Protein AF-A0A1X9QDR8-F1 (afdb_monomer_lite)

Radius of gyration: 21.63 Å; chains: 1; bounding box: 54×51×66 Å

Secondary structure (DSSP, 8-state):
-HHHHHHHHHHHHHHHHHHHHHHHHHHHHHHH-PPEEEEE--SSS-EEEEEE--HHHHHHHHH-TTEE-TBTS-GGGS-HHHHHHHHTBTTEETTTTEE-TTTBSSS-HHHHHHHHHHHHHHHTT---HHHHHHHHHHHHTT--HHHHHHHHHHHHHGGGTTTPPPPHHHHHHHHT-B-SHHHHTSHHHHHHHHHHHHHHHHHHHHH--S-TTT--HHHHHHHHHIIIIIIHHHHHHHHH-TTS-HHHHTTSGGG-S--EEEEEESS---TTTTSSS---TTTPEEEEEHHHHHHHHT-HHHHT-SS-GGGS-TTHHHHHHHHHHHHHHHHHT-SPPPPP-

Foldseek 3Di:
DVVVVVVVVVLVVQQVVQVVQQVVLVVCCVPPVFWHWRFGCDVQFTATETEHQALVVLVLLQPDPQWAALQVDQLVLATPLCNLQPLLALAAVNVVRDGALLRNRPDPLVLLLLQLVLLLVLCVVFADLVLLVVLLVCVQVVNDLLNQLQSQLLRRQCSQQVNDDDDSLLSLLLQLHDQDSVLSVPPVSSVSSNVSLVVNLVVLVVRGPDDVSRHHSSNSSSVSSLRSHQVSLLSNQCLVVLPDQPLQSCLQLVNQSRQWHKIFRQDWDCSVVSHPGTHDHSYYMYIYGLSSHSVVPSGCQSSQPSHDPSSTRSCVVSSNVSSVSSSVVSVVVPRNPDPDD

pLDDT: mean 88.75, std 12.9, range [31.27, 98.5]

Sequence (341 aa):
MASAVATGLAAAGGTVLGVLRTLLGLVRSLVTRKPFRIDIPLPLLPVDIVIVQNPAQIQAINKSPACGRLHAVPTSQMPKWVQLYFSATRFHDDRKDTWFIPFEAEVPATHAAARRSTISRLLASGHTQDDVYKVAKIVRAGGDLEKLADYLVPMVNSRFIDGKPIPKPAIDAARTALNSIGDAIRPGNYQTAHQGMHELGDFCTAAITLPPEQLKPMDVAHNMSAVACSFTKAVLTLKANPTTPIDQLFTIPRNLPTPNIPRIAVASSTCGDLLAYPTVPNKTIFLLSLASAAGATKSLFYTFGSGTPERSCAFKPFFEAFMSDLQKELVRQGPPAKKAV

Organism: NCBI:txid312850

Structure (mmCIF, N/CA/C/O backbone):
data_AF-A0A1X9QDR8-F1
#
_entry.id   AF-A0A1X9QDR8-F1
#
loop_
_atom_site.group_PDB
_atom_site.id
_atom_site.type_symbol
_atom_site.label_atom_id
_atom_site.label_alt_id
_atom_site.label_comp_id
_atom_site.label_asym_id
_atom_site.label_entity_id
_atom_site.label_seq_id
_atom_site.pdbx_PDB_ins_code
_atom_site.Cartn_x
_atom_site.Cartn_y
_atom_site.Cartn_z
_atom_site.occupancy
_atom_site.B_iso_or_equiv
_atom_site.auth_seq_id
_atom_site.auth_comp_id
_atom_site.auth_asym_id
_atom_site.auth_atom_id
_atom_site.pdbx_PDB_model_num
ATOM 1 N N . MET A 1 1 ? 28.509 -35.084 -22.644 1.00 41.66 1 MET A N 1
ATOM 2 C CA . MET A 1 1 ? 29.348 -34.472 -21.584 1.00 41.66 1 MET A CA 1
ATOM 3 C C . MET A 1 1 ? 29.838 -33.055 -21.914 1.00 41.66 1 MET A C 1
ATOM 5 O O . MET A 1 1 ? 29.781 -32.223 -21.023 1.00 41.66 1 MET A O 1
ATOM 9 N N . ALA A 1 2 ? 30.202 -32.710 -23.159 1.00 31.27 2 ALA A N 1
ATOM 10 C CA . ALA A 1 2 ? 30.596 -31.332 -23.524 1.00 31.27 2 ALA A CA 1
ATOM 11 C C . ALA A 1 2 ? 29.481 -30.263 -23.354 1.00 31.27 2 ALA A C 1
ATOM 13 O O . ALA A 1 2 ? 29.762 -29.121 -23.005 1.00 31.27 2 ALA A O 1
ATOM 14 N N . SER A 1 3 ? 28.206 -30.643 -23.509 1.00 34.66 3 SER A N 1
ATOM 15 C CA . SER A 1 3 ? 27.053 -29.739 -23.324 1.00 34.66 3 SER A CA 1
ATOM 16 C C . SER A 1 3 ? 26.787 -29.345 -21.857 1.00 34.66 3 SER A C 1
ATOM 18 O O . SER A 1 3 ? 26.267 -28.258 -21.621 1.00 34.66 3 SER A O 1
ATOM 20 N N . ALA A 1 4 ? 27.195 -30.168 -20.881 1.00 33.41 4 ALA A N 1
ATOM 21 C CA . ALA A 1 4 ? 27.014 -29.893 -19.447 1.00 33.41 4 ALA A CA 1
ATOM 22 C C . ALA A 1 4 ? 28.115 -28.980 -18.868 1.00 33.41 4 ALA A C 1
ATOM 24 O O . ALA A 1 4 ? 27.891 -28.248 -17.907 1.00 33.41 4 ALA A O 1
ATOM 25 N N . VAL A 1 5 ? 29.306 -28.985 -19.477 1.00 33.62 5 VAL A N 1
ATOM 26 C CA . VAL A 1 5 ? 30.433 -28.125 -19.075 1.00 33.62 5 VAL A CA 1
ATOM 27 C C . VAL A 1 5 ? 30.236 -26.690 -19.583 1.00 33.62 5 VAL A C 1
ATOM 29 O O . VAL A 1 5 ? 30.505 -25.736 -18.855 1.00 33.62 5 VAL A O 1
ATOM 32 N N . ALA A 1 6 ? 29.672 -26.515 -20.785 1.00 32.38 6 ALA A N 1
ATOM 33 C CA . ALA A 1 6 ? 29.355 -25.196 -21.339 1.00 32.38 6 ALA A CA 1
ATOM 34 C C . ALA A 1 6 ? 28.244 -24.462 -20.557 1.00 32.38 6 ALA A C 1
ATOM 36 O O . ALA A 1 6 ? 28.335 -23.254 -20.340 1.00 32.38 6 ALA A O 1
ATOM 37 N N . THR A 1 7 ? 27.226 -25.183 -20.069 1.00 40.88 7 THR A N 1
ATOM 38 C CA . THR A 1 7 ? 26.189 -24.619 -19.183 1.00 40.88 7 THR A CA 1
ATOM 39 C C . THR A 1 7 ? 26.742 -24.252 -17.805 1.00 40.88 7 THR A C 1
ATOM 41 O O . THR A 1 7 ? 26.359 -23.216 -17.263 1.00 40.88 7 THR A O 1
ATOM 44 N N . GLY A 1 8 ? 27.687 -25.032 -17.267 1.00 34.72 8 GLY A N 1
ATOM 45 C CA . GLY A 1 8 ? 28.372 -24.721 -16.007 1.00 34.72 8 GLY A CA 1
ATOM 46 C C . GLY A 1 8 ? 29.218 -23.442 -16.066 1.00 34.72 8 GLY A C 1
ATOM 47 O O . GLY A 1 8 ? 29.124 -22.599 -15.175 1.00 34.72 8 GLY A O 1
ATOM 48 N N . LEU A 1 9 ? 29.989 -23.246 -17.143 1.00 36.12 9 LEU A N 1
ATOM 49 C CA . LEU A 1 9 ? 30.817 -22.045 -17.339 1.00 36.12 9 LEU A CA 1
ATOM 50 C C . LEU A 1 9 ? 29.990 -20.779 -17.626 1.00 36.12 9 LEU A C 1
ATOM 52 O O . LEU A 1 9 ? 30.316 -19.712 -17.107 1.00 36.12 9 LEU A O 1
ATOM 56 N N . ALA A 1 10 ? 28.895 -20.882 -18.387 1.00 47.09 10 ALA A N 1
ATOM 57 C CA . ALA A 1 10 ? 28.001 -19.749 -18.642 1.00 47.09 10 ALA A CA 1
ATOM 58 C C . ALA A 1 10 ? 27.233 -19.308 -17.379 1.00 47.09 10 ALA A C 1
ATOM 60 O O . ALA A 1 10 ? 27.094 -18.110 -17.124 1.00 47.09 10 ALA A O 1
ATOM 61 N N . ALA A 1 11 ? 26.787 -20.262 -16.551 1.00 49.50 11 ALA A N 1
ATOM 62 C CA . ALA A 1 11 ? 26.135 -19.979 -15.270 1.00 49.50 11 ALA A CA 1
ATOM 63 C C . ALA A 1 11 ? 27.105 -19.358 -14.247 1.00 49.50 11 ALA A C 1
ATOM 65 O O . ALA A 1 11 ? 26.736 -18.425 -13.527 1.00 49.50 11 ALA A O 1
ATOM 66 N N . ALA A 1 12 ? 28.362 -19.813 -14.218 1.00 54.53 12 ALA A N 1
ATOM 67 C CA . ALA A 1 12 ? 29.403 -19.223 -13.379 1.00 54.53 12 ALA A CA 1
ATOM 68 C C . ALA A 1 12 ? 29.774 -17.799 -13.839 1.00 54.53 12 ALA A C 1
ATOM 70 O O . ALA A 1 12 ? 29.826 -16.881 -13.020 1.00 54.53 12 ALA A O 1
ATOM 71 N N . GLY A 1 13 ? 29.946 -17.582 -15.150 1.00 57.56 13 GLY A N 1
ATOM 72 C CA . GLY A 1 13 ? 30.267 -16.270 -15.724 1.00 57.56 13 GLY A CA 1
ATOM 73 C C . GLY A 1 13 ? 29.161 -15.227 -15.529 1.00 57.56 13 GLY A C 1
ATOM 74 O O . GLY A 1 13 ? 29.446 -14.082 -15.176 1.00 57.56 13 GLY A O 1
ATOM 75 N N . GLY A 1 14 ? 27.893 -15.629 -15.675 1.00 61.09 14 GLY A N 1
ATOM 76 C CA . GLY A 1 14 ? 26.744 -14.775 -15.371 1.00 61.09 14 GLY A CA 1
ATOM 77 C C . GLY A 1 14 ? 26.721 -14.352 -13.901 1.00 61.09 14 GLY A C 1
ATOM 78 O O . GLY A 1 14 ? 26.618 -13.163 -13.602 1.00 61.09 14 GLY A O 1
ATOM 79 N N . THR A 1 15 ? 26.899 -15.306 -12.984 1.00 64.12 15 THR A N 1
ATOM 80 C CA . THR A 1 15 ? 26.882 -15.060 -11.531 1.00 64.12 15 THR A CA 1
ATOM 81 C C . THR A 1 15 ? 27.980 -14.086 -11.095 1.00 64.12 15 THR A C 1
ATOM 83 O O . THR A 1 15 ? 27.701 -13.132 -10.368 1.00 64.12 15 THR A O 1
ATOM 86 N N . VAL A 1 16 ? 29.212 -14.264 -11.586 1.00 70.69 16 VAL A N 1
ATOM 87 C CA . VAL A 1 16 ? 30.340 -13.358 -11.295 1.00 70.69 16 VAL A CA 1
ATOM 88 C C . VAL A 1 16 ? 30.068 -11.944 -11.820 1.00 70.69 16 VAL A C 1
ATOM 90 O O . VAL A 1 16 ? 30.305 -10.964 -11.112 1.00 70.69 16 VAL A O 1
ATOM 93 N N . LEU A 1 17 ? 29.509 -11.818 -13.028 1.00 73.62 17 LEU A N 1
ATOM 94 C CA . LEU A 1 17 ? 29.182 -10.521 -13.620 1.00 73.62 17 LEU A CA 1
ATOM 95 C C . LEU A 1 17 ? 28.065 -9.789 -12.855 1.00 73.62 17 LEU A C 1
ATOM 97 O O . LEU A 1 17 ? 28.159 -8.579 -12.653 1.00 73.62 17 LEU A O 1
ATOM 101 N N . GLY A 1 18 ? 27.035 -10.506 -12.399 1.00 70.75 18 GLY A N 1
ATOM 102 C CA . GLY A 1 18 ? 25.960 -9.943 -11.574 1.00 70.75 18 GLY A CA 1
ATOM 103 C C . GLY A 1 18 ? 26.452 -9.437 -10.215 1.00 70.75 18 GLY A C 1
ATOM 104 O O . GLY A 1 18 ? 26.148 -8.310 -9.810 1.00 70.75 18 GLY A O 1
ATOM 105 N N . VAL A 1 19 ? 27.311 -10.214 -9.543 1.00 74.81 19 VAL A N 1
ATOM 106 C CA . VAL A 1 19 ? 27.954 -9.796 -8.285 1.00 74.81 19 VAL A CA 1
ATOM 107 C C . VAL A 1 19 ? 28.797 -8.536 -8.496 1.00 74.81 19 VAL A C 1
ATOM 109 O O . VAL A 1 19 ? 28.641 -7.569 -7.751 1.00 74.81 19 VAL A O 1
ATOM 112 N N . LEU A 1 20 ? 29.625 -8.490 -9.547 1.00 75.88 20 LEU A N 1
ATOM 113 C CA . LEU A 1 20 ? 30.422 -7.305 -9.891 1.00 75.88 20 LEU A CA 1
ATOM 114 C C . LEU A 1 20 ? 29.547 -6.077 -10.176 1.00 75.88 20 LEU A C 1
ATOM 116 O O . LEU A 1 20 ? 29.832 -4.986 -9.681 1.00 75.88 20 LEU A O 1
ATOM 120 N N . ARG A 1 21 ? 28.453 -6.239 -10.930 1.00 78.31 21 ARG A N 1
ATOM 121 C CA . ARG A 1 21 ? 27.489 -5.159 -11.201 1.00 78.31 21 ARG A CA 1
ATOM 122 C C . ARG A 1 21 ? 26.802 -4.658 -9.936 1.00 78.31 21 ARG A C 1
ATOM 124 O O . ARG A 1 21 ? 26.599 -3.451 -9.805 1.00 78.31 21 ARG A O 1
ATOM 131 N N . THR A 1 22 ? 26.474 -5.557 -9.012 1.00 77.88 22 THR A N 1
ATOM 132 C CA . THR A 1 22 ? 25.881 -5.212 -7.714 1.00 77.88 22 THR A CA 1
ATOM 133 C C . THR A 1 22 ? 26.876 -4.436 -6.848 1.00 77.88 22 THR A C 1
ATOM 135 O O . THR A 1 22 ? 26.535 -3.377 -6.322 1.00 77.88 22 THR A O 1
ATOM 138 N N . LEU A 1 23 ? 28.133 -4.888 -6.760 1.00 76.62 23 LEU A N 1
ATOM 139 C CA . LEU A 1 23 ? 29.201 -4.178 -6.044 1.00 76.62 23 LEU A CA 1
ATOM 140 C C . LEU A 1 23 ? 29.463 -2.787 -6.637 1.00 76.62 23 LEU A C 1
ATOM 142 O O . LEU A 1 23 ? 29.542 -1.804 -5.901 1.00 76.62 23 LEU A O 1
ATOM 146 N N . LEU A 1 24 ? 29.522 -2.676 -7.967 1.00 75.12 24 LEU A N 1
ATOM 147 C CA . LEU A 1 24 ? 29.656 -1.391 -8.654 1.00 75.12 24 LEU A CA 1
ATOM 148 C C . LEU A 1 24 ? 28.467 -0.465 -8.353 1.00 75.12 24 LEU A C 1
ATOM 150 O O . LEU A 1 24 ? 28.653 0.727 -8.095 1.00 75.12 24 LEU A O 1
ATOM 154 N N . GLY A 1 25 ? 27.248 -1.011 -8.349 1.00 71.25 25 GLY A N 1
ATOM 155 C CA . GLY A 1 25 ? 26.038 -0.297 -7.948 1.00 71.25 25 GLY A CA 1
ATOM 156 C C . GLY A 1 25 ? 26.124 0.236 -6.517 1.00 71.25 25 GLY A C 1
ATOM 157 O O . GLY A 1 25 ? 25.756 1.386 -6.275 1.00 71.25 25 GLY A O 1
ATOM 158 N N . LEU A 1 26 ? 26.647 -0.563 -5.582 1.00 75.25 26 LEU A N 1
ATOM 159 C CA . LEU A 1 26 ? 26.820 -0.176 -4.181 1.00 75.25 26 LEU A CA 1
ATOM 160 C C . LEU A 1 26 ? 2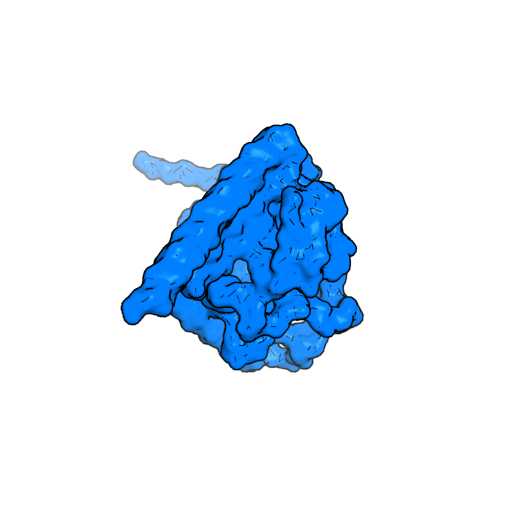7.807 0.988 -4.041 1.00 75.25 26 LEU A C 1
ATOM 162 O O . LEU A 1 26 ? 27.464 2.017 -3.459 1.00 75.25 26 LEU A O 1
ATOM 166 N N . VAL A 1 27 ? 29.002 0.859 -4.628 1.00 73.75 27 VAL A N 1
ATOM 167 C CA . VAL A 1 27 ? 30.033 1.911 -4.603 1.00 73.75 27 VAL A CA 1
ATOM 168 C C . VAL A 1 27 ? 29.482 3.209 -5.192 1.00 73.75 27 VAL A C 1
ATOM 170 O O . VAL A 1 27 ? 29.592 4.275 -4.586 1.00 73.75 27 VAL A O 1
ATOM 173 N N . ARG A 1 28 ? 28.810 3.133 -6.347 1.00 73.69 28 ARG A N 1
ATOM 174 C CA . ARG A 1 28 ? 28.230 4.309 -7.005 1.00 73.69 28 ARG A CA 1
ATOM 175 C C . ARG A 1 28 ? 27.121 4.953 -6.170 1.00 73.69 28 ARG A C 1
ATOM 177 O O . ARG A 1 28 ? 27.054 6.182 -6.122 1.00 73.69 28 ARG A O 1
ATOM 184 N N . SER A 1 29 ? 26.283 4.160 -5.503 1.00 75.94 29 SER A N 1
ATOM 185 C CA . SER A 1 29 ? 25.245 4.661 -4.593 1.00 75.94 29 SER A CA 1
ATOM 186 C C . SER A 1 29 ? 25.850 5.441 -3.424 1.00 75.94 29 SER A C 1
ATOM 188 O O . SER A 1 29 ? 25.361 6.522 -3.096 1.00 75.94 29 SER A O 1
ATOM 190 N N . LEU A 1 30 ? 26.936 4.936 -2.831 1.00 76.12 30 LEU A N 1
ATOM 191 C CA . LEU A 1 30 ? 27.620 5.585 -1.709 1.00 76.12 30 LEU A CA 1
ATOM 192 C C . LEU A 1 30 ? 28.319 6.890 -2.122 1.00 76.12 30 LEU A C 1
ATOM 194 O O . LEU A 1 30 ? 28.228 7.882 -1.404 1.00 76.12 30 LEU A O 1
ATOM 198 N N . VAL A 1 31 ? 28.969 6.914 -3.290 1.00 75.31 31 VAL A N 1
ATOM 199 C CA . VAL A 1 31 ? 29.768 8.068 -3.745 1.00 75.31 31 VAL A CA 1
ATOM 200 C C . VAL A 1 31 ? 28.917 9.145 -4.424 1.00 75.31 31 VAL A C 1
ATOM 202 O O . VAL A 1 31 ? 29.137 10.334 -4.220 1.00 75.31 31 VAL A O 1
ATOM 205 N N . THR A 1 32 ? 27.934 8.753 -5.241 1.00 73.06 32 THR A N 1
ATOM 206 C CA . THR A 1 32 ? 27.219 9.682 -6.143 1.00 73.06 32 THR A CA 1
ATOM 207 C C . THR A 1 32 ? 25.735 9.854 -5.824 1.00 73.06 32 THR A C 1
ATOM 209 O O . THR A 1 32 ? 25.034 10.548 -6.560 1.00 73.06 32 THR A O 1
ATOM 212 N N . ARG A 1 33 ? 25.225 9.222 -4.752 1.00 78.81 33 ARG A N 1
ATOM 213 C CA . ARG A 1 33 ? 23.791 9.205 -4.386 1.00 78.81 33 ARG A CA 1
ATOM 214 C C . ARG A 1 33 ? 22.869 8.763 -5.538 1.00 78.81 33 ARG A C 1
ATOM 216 O O . ARG A 1 33 ? 21.706 9.170 -5.614 1.00 78.81 33 ARG A O 1
ATOM 223 N N . LYS A 1 34 ? 23.396 7.966 -6.473 1.00 85.75 34 LYS A N 1
ATOM 224 C CA . LYS A 1 34 ? 22.636 7.344 -7.566 1.00 85.75 34 LYS A CA 1
ATOM 225 C C . LYS A 1 34 ? 21.908 6.087 -7.073 1.00 85.75 34 LYS A C 1
ATOM 227 O O . LYS A 1 34 ? 22.277 5.565 -6.024 1.00 85.75 34 LYS A O 1
ATOM 232 N N . PRO A 1 35 ? 20.888 5.600 -7.803 1.00 89.69 35 PRO A N 1
ATOM 233 C CA . PRO A 1 35 ? 20.183 4.380 -7.436 1.00 89.69 35 PRO A CA 1
ATOM 234 C C . PRO A 1 35 ? 21.118 3.183 -7.248 1.00 89.69 35 PRO A C 1
ATOM 236 O O . PRO A 1 35 ? 22.058 2.988 -8.023 1.00 89.69 35 PRO A O 1
ATOM 239 N N . PHE A 1 36 ? 20.817 2.359 -6.247 1.00 90.25 36 PHE A N 1
ATOM 240 C CA . PHE A 1 36 ? 21.509 1.096 -6.009 1.00 90.25 36 PHE A CA 1
ATOM 241 C C . PHE A 1 36 ? 20.846 -0.005 -6.841 1.00 90.25 36 PHE A C 1
ATOM 243 O O . PHE A 1 36 ? 19.627 -0.143 -6.798 1.00 90.25 36 PHE A O 1
ATOM 250 N N . ARG A 1 37 ? 21.619 -0.785 -7.604 1.00 91.06 37 ARG A N 1
ATOM 251 C CA . ARG A 1 37 ? 21.093 -1.887 -8.423 1.00 91.06 37 ARG A CA 1
ATOM 252 C C . ARG A 1 37 ? 21.634 -3.225 -7.935 1.00 91.06 37 ARG A C 1
ATOM 254 O O . ARG A 1 37 ? 22.842 -3.379 -7.792 1.00 91.06 37 ARG A O 1
ATOM 261 N N . ILE A 1 38 ? 20.723 -4.162 -7.714 1.00 88.00 38 ILE A N 1
ATOM 262 C CA . ILE A 1 38 ? 20.972 -5.560 -7.380 1.00 88.00 38 ILE A CA 1
ATOM 263 C C . ILE A 1 38 ? 20.695 -6.365 -8.649 1.00 88.00 38 ILE A C 1
ATOM 265 O O . ILE A 1 38 ? 19.560 -6.374 -9.117 1.00 88.00 38 ILE A O 1
ATOM 269 N N . ASP A 1 39 ? 21.721 -7.011 -9.196 1.00 87.56 39 ASP A N 1
ATOM 270 C CA . ASP A 1 39 ? 21.635 -7.877 -10.380 1.00 87.56 39 ASP A CA 1
ATOM 271 C C . ASP A 1 39 ? 22.165 -9.262 -9.995 1.00 87.56 39 ASP A C 1
ATOM 273 O O . ASP A 1 39 ? 23.373 -9.474 -9.884 1.00 87.56 39 ASP A O 1
ATOM 277 N N . ILE A 1 40 ? 21.250 -10.189 -9.709 1.00 82.31 40 ILE A N 1
ATOM 278 C CA . ILE A 1 40 ? 21.553 -11.572 -9.341 1.00 82.31 40 ILE A CA 1
ATOM 279 C C . ILE A 1 40 ? 20.969 -12.479 -10.432 1.00 82.31 40 ILE A C 1
ATOM 281 O O . ILE A 1 40 ? 19.765 -12.763 -10.428 1.00 82.31 40 ILE A O 1
ATOM 285 N N . PRO A 1 41 ? 21.796 -12.970 -11.368 1.00 75.88 41 PRO A N 1
ATOM 286 C CA . PRO A 1 41 ? 21.348 -13.807 -12.472 1.00 75.88 41 PRO A CA 1
ATOM 287 C C . PRO A 1 41 ? 21.214 -15.265 -12.020 1.00 75.88 41 PRO A C 1
ATOM 289 O O . PRO A 1 41 ? 21.910 -16.154 -12.508 1.00 75.88 41 PRO A O 1
ATOM 292 N N . LEU A 1 42 ? 20.320 -15.518 -11.058 1.00 76.94 42 LEU A N 1
ATOM 293 C CA . LEU A 1 42 ? 19.997 -16.884 -10.657 1.00 76.94 42 LEU A CA 1
ATOM 294 C C . LEU A 1 42 ? 19.293 -17.603 -11.820 1.00 76.94 42 LEU A C 1
ATOM 296 O O . LEU A 1 42 ? 18.356 -17.036 -12.389 1.00 76.94 42 LEU A O 1
ATOM 300 N N . PRO A 1 43 ? 19.661 -18.861 -12.132 1.00 68.00 43 PRO A N 1
ATOM 301 C CA . PRO A 1 43 ? 19.097 -19.600 -13.265 1.00 68.00 43 PRO A CA 1
ATOM 302 C C . PRO A 1 43 ? 17.571 -19.757 -13.214 1.00 68.00 43 PRO A C 1
ATOM 304 O O . PRO A 1 43 ? 16.922 -19.811 -14.253 1.00 68.00 43 PRO A O 1
ATOM 307 N N . LEU A 1 44 ? 16.999 -19.831 -12.007 1.00 68.25 44 LEU A N 1
ATOM 308 C CA . LEU A 1 44 ? 15.574 -20.103 -11.791 1.00 68.25 44 LEU A CA 1
ATOM 309 C C . LEU A 1 44 ? 14.758 -18.848 -11.446 1.00 68.25 44 LEU A C 1
ATOM 311 O O . LEU A 1 44 ? 13.563 -18.795 -11.724 1.00 68.25 44 LEU A O 1
ATOM 315 N N . LEU A 1 45 ? 15.388 -17.832 -10.851 1.00 76.75 45 LEU A N 1
ATOM 316 C CA . LEU A 1 45 ? 14.739 -16.619 -10.340 1.00 76.75 45 LEU A CA 1
ATOM 317 C C . LEU A 1 45 ? 15.678 -15.416 -10.535 1.00 76.75 45 LEU A C 1
ATOM 319 O O . LEU A 1 45 ? 16.253 -14.939 -9.557 1.00 76.75 45 LEU A O 1
ATOM 323 N N . PRO A 1 46 ? 15.884 -14.927 -11.772 1.00 80.06 46 PRO A N 1
ATOM 324 C CA . PRO A 1 46 ? 16.734 -13.765 -11.993 1.00 80.06 46 PRO A CA 1
ATOM 325 C C . PRO A 1 46 ? 16.153 -12.549 -11.262 1.00 80.06 46 PRO A C 1
ATOM 327 O O . PRO A 1 46 ? 14.969 -12.224 -11.405 1.00 80.06 46 PRO A O 1
ATOM 330 N N . VAL A 1 47 ? 16.994 -11.884 -10.473 1.00 85.94 47 VAL A N 1
ATOM 331 C CA . VAL A 1 47 ? 16.635 -10.693 -9.701 1.00 85.94 47 VAL A CA 1
ATOM 332 C C . VAL A 1 47 ? 17.377 -9.506 -10.286 1.00 85.94 47 VAL A C 1
ATOM 334 O O . VAL A 1 47 ? 18.598 -9.448 -10.220 1.00 85.94 47 VAL A O 1
ATOM 337 N N . ASP A 1 48 ? 16.632 -8.547 -10.823 1.00 92.06 48 ASP A N 1
ATOM 338 C CA . ASP A 1 48 ? 17.168 -7.271 -11.281 1.00 92.06 48 ASP A CA 1
ATOM 339 C C . ASP A 1 48 ? 16.339 -6.146 -10.662 1.00 92.06 48 ASP A C 1
ATOM 341 O O . ASP A 1 48 ? 15.223 -5.853 -11.101 1.00 92.06 48 ASP A O 1
ATOM 345 N N . ILE A 1 49 ? 16.850 -5.576 -9.573 1.00 93.31 49 ILE A N 1
ATOM 346 C CA . ILE A 1 49 ? 16.145 -4.595 -8.751 1.00 93.31 49 ILE A CA 1
ATOM 347 C C . ILE A 1 49 ? 16.963 -3.313 -8.657 1.00 93.31 49 ILE A C 1
ATOM 349 O O . ILE A 1 49 ? 18.114 -3.327 -8.235 1.00 93.31 49 ILE A O 1
ATOM 353 N N . VAL A 1 50 ? 16.339 -2.181 -8.963 1.00 94.88 50 VAL A N 1
ATOM 354 C CA . VAL A 1 50 ? 16.895 -0.840 -8.767 1.00 94.88 50 VAL A CA 1
ATOM 355 C C . VAL A 1 50 ? 16.194 -0.167 -7.590 1.00 94.88 50 VAL A C 1
ATOM 357 O O . VAL A 1 50 ? 15.013 0.159 -7.663 1.00 94.88 50 VAL A O 1
ATOM 360 N N . ILE A 1 51 ? 16.917 0.092 -6.508 1.00 94.25 51 ILE A N 1
ATOM 361 C CA . ILE A 1 51 ? 16.427 0.810 -5.331 1.00 94.25 51 ILE A CA 1
ATOM 362 C C . ILE A 1 51 ? 16.695 2.308 -5.509 1.00 94.25 51 ILE A C 1
ATOM 364 O O . ILE A 1 51 ? 17.842 2.747 -5.622 1.00 94.25 51 ILE A O 1
ATOM 368 N N . VAL A 1 52 ? 15.624 3.102 -5.507 1.00 94.94 52 VAL A N 1
ATOM 369 C CA . VAL A 1 52 ? 15.667 4.558 -5.706 1.00 94.94 52 VAL A CA 1
ATOM 370 C C . VAL A 1 52 ? 15.207 5.253 -4.429 1.00 94.94 52 VAL A C 1
ATOM 372 O O . VAL A 1 52 ? 14.054 5.113 -4.029 1.00 94.94 52 VAL A O 1
ATOM 375 N N . GLN A 1 53 ? 16.095 6.010 -3.783 1.00 93.88 53 GLN A N 1
ATOM 376 C CA . GLN A 1 53 ? 15.814 6.661 -2.493 1.00 93.88 53 GLN A CA 1
ATOM 377 C C . GLN A 1 53 ? 15.653 8.181 -2.584 1.00 93.88 53 GLN A C 1
ATOM 379 O O . GLN A 1 53 ? 15.012 8.787 -1.727 1.00 93.88 53 GLN A O 1
ATOM 384 N N . ASN A 1 54 ? 16.235 8.809 -3.607 1.00 93.69 54 ASN A N 1
ATOM 385 C CA . ASN A 1 54 ? 16.190 10.255 -3.776 1.00 93.69 54 ASN A CA 1
ATOM 386 C C . ASN A 1 54 ? 14.820 10.699 -4.348 1.00 93.69 54 ASN A C 1
ATOM 388 O O . ASN A 1 54 ? 14.422 10.189 -5.399 1.00 93.69 54 ASN A O 1
ATOM 392 N N . PRO A 1 55 ? 14.123 11.679 -3.735 1.00 93.81 55 PRO A N 1
ATOM 393 C CA . PRO A 1 55 ? 12.818 12.159 -4.202 1.00 93.81 55 PRO A CA 1
ATOM 394 C C . PRO A 1 55 ? 12.797 12.627 -5.663 1.00 93.81 55 PRO A C 1
ATOM 396 O O . PRO A 1 55 ? 11.879 12.289 -6.407 1.00 93.81 55 PRO A O 1
ATOM 399 N N . ALA A 1 56 ? 13.809 13.382 -6.100 1.00 93.56 56 ALA A N 1
ATOM 400 C CA . ALA A 1 56 ? 13.879 13.888 -7.469 1.00 93.56 56 ALA A CA 1
ATOM 401 C C . ALA A 1 56 ? 14.073 12.743 -8.475 1.00 93.56 56 ALA A C 1
ATOM 403 O O . ALA A 1 56 ? 13.432 12.730 -9.524 1.00 93.56 56 ALA A O 1
ATOM 404 N N . GLN A 1 57 ? 14.880 11.736 -8.127 1.00 94.69 57 GLN A N 1
ATOM 405 C CA . GLN A 1 57 ? 15.045 10.530 -8.946 1.00 94.69 57 GLN A CA 1
ATOM 406 C C . GLN A 1 57 ? 13.755 9.701 -9.003 1.00 94.69 57 GLN A C 1
ATOM 408 O O . GLN A 1 57 ? 13.397 9.212 -10.068 1.00 94.69 57 GLN A O 1
ATOM 413 N N . ILE A 1 58 ? 13.015 9.583 -7.893 1.00 94.62 58 ILE A N 1
ATOM 414 C CA . ILE A 1 58 ? 11.693 8.932 -7.872 1.00 94.62 58 ILE A CA 1
ATOM 415 C C . ILE A 1 58 ? 10.740 9.628 -8.851 1.00 94.62 58 ILE A C 1
ATOM 417 O O . ILE A 1 58 ? 10.070 8.959 -9.636 1.00 94.62 58 ILE A O 1
ATOM 421 N N . GLN A 1 59 ? 10.706 10.964 -8.847 1.00 92.44 59 GLN A N 1
ATOM 422 C CA . GLN A 1 59 ? 9.888 11.732 -9.789 1.00 92.44 59 GLN A CA 1
ATOM 423 C C . GLN A 1 59 ? 10.351 11.561 -11.238 1.00 92.44 59 GLN A C 1
ATOM 425 O O . GLN A 1 59 ? 9.511 11.402 -12.122 1.00 92.44 59 GLN A O 1
ATOM 430 N N . ALA A 1 60 ? 11.662 11.542 -11.488 1.00 92.94 60 ALA A N 1
ATOM 431 C CA . ALA A 1 60 ? 12.211 11.277 -12.816 1.00 92.94 60 ALA A CA 1
ATOM 432 C C . ALA A 1 60 ? 11.803 9.886 -13.332 1.00 92.94 60 ALA A C 1
ATOM 434 O O . ALA A 1 60 ? 11.329 9.768 -14.459 1.00 92.94 60 ALA A O 1
ATOM 435 N N . ILE A 1 61 ? 11.890 8.847 -12.494 1.00 92.69 61 ILE A N 1
ATOM 436 C CA . ILE A 1 61 ? 11.449 7.491 -12.849 1.00 92.69 61 ILE A CA 1
ATOM 437 C C . ILE A 1 61 ? 9.939 7.440 -13.106 1.00 92.69 61 ILE A C 1
ATOM 439 O O . ILE A 1 61 ? 9.525 6.855 -14.099 1.00 92.69 61 ILE A O 1
ATOM 443 N N . ASN A 1 62 ? 9.112 8.083 -12.275 1.00 89.69 62 ASN A N 1
ATOM 444 C CA . ASN A 1 62 ? 7.656 8.111 -12.478 1.00 89.69 62 ASN A CA 1
ATOM 445 C C . ASN A 1 62 ? 7.222 8.829 -13.769 1.00 89.69 62 ASN A C 1
ATOM 447 O O . ASN A 1 62 ? 6.124 8.566 -14.254 1.00 89.69 62 ASN A O 1
ATOM 451 N N . LYS A 1 63 ? 8.045 9.742 -14.295 1.00 89.19 63 LYS A N 1
ATOM 452 C CA . LYS A 1 63 ? 7.788 10.478 -15.544 1.00 89.19 63 LYS A CA 1
ATOM 453 C C . LYS A 1 63 ? 8.430 9.826 -16.772 1.00 89.19 63 LYS A C 1
ATOM 455 O O . LYS A 1 63 ? 8.144 10.241 -17.890 1.00 89.19 63 LYS A O 1
ATOM 460 N N . SER A 1 64 ? 9.308 8.843 -16.577 1.00 91.12 64 SER A N 1
ATOM 461 C CA . SER A 1 64 ? 10.022 8.185 -17.668 1.00 91.12 64 SER A CA 1
ATOM 462 C C . SER A 1 64 ? 9.078 7.285 -18.471 1.00 91.12 64 SER A C 1
ATOM 464 O O . SER A 1 64 ? 8.467 6.391 -17.883 1.00 91.12 64 SER A O 1
ATOM 466 N N . PRO A 1 65 ? 9.006 7.418 -19.809 1.00 91.44 65 PRO A N 1
ATOM 467 C CA . PRO A 1 65 ? 8.232 6.495 -20.640 1.00 91.44 65 PRO A CA 1
ATOM 468 C C . PRO A 1 65 ? 8.828 5.077 -20.655 1.00 91.44 65 PRO A C 1
ATOM 470 O O . PRO A 1 65 ? 8.135 4.125 -20.991 1.00 91.44 65 PRO A O 1
ATOM 473 N N . ALA A 1 66 ? 10.097 4.913 -20.260 1.00 93.81 66 ALA A N 1
ATOM 474 C CA . ALA A 1 66 ? 10.744 3.606 -20.149 1.00 93.81 66 ALA A CA 1
ATOM 475 C C . ALA A 1 66 ? 10.375 2.849 -18.858 1.00 93.81 66 ALA A C 1
ATOM 477 O O . ALA A 1 66 ? 10.737 1.678 -18.713 1.00 93.81 66 ALA A O 1
ATOM 478 N N . CYS A 1 67 ? 9.662 3.495 -17.929 1.00 92.75 67 CYS A N 1
ATOM 479 C CA . CYS A 1 67 ? 9.296 2.940 -16.631 1.00 92.75 67 CYS A CA 1
ATOM 480 C C . CYS A 1 67 ? 7.772 2.904 -16.476 1.00 92.75 67 CYS A C 1
ATOM 482 O O . CYS A 1 67 ? 7.113 3.926 -16.299 1.00 92.75 67 CYS A O 1
ATOM 484 N N . GLY A 1 68 ? 7.211 1.700 -16.499 1.00 91.19 68 GLY A N 1
ATOM 485 C CA . GLY A 1 68 ? 5.791 1.447 -16.313 1.00 91.19 68 GLY A CA 1
ATOM 486 C C . GLY A 1 68 ? 5.416 1.136 -14.866 1.00 91.19 68 GLY A C 1
ATOM 487 O O . GLY A 1 68 ? 6.245 0.849 -13.998 1.00 91.19 68 GLY A O 1
ATOM 488 N N . ARG A 1 69 ? 4.109 1.144 -14.602 1.00 91.19 69 ARG A N 1
ATOM 489 C CA . ARG A 1 69 ? 3.538 0.457 -13.431 1.00 91.19 69 ARG A CA 1
ATOM 490 C C . ARG A 1 69 ? 3.669 -1.052 -13.635 1.00 91.19 69 ARG A C 1
ATOM 492 O O . ARG A 1 69 ? 3.853 -1.472 -14.768 1.00 91.19 69 ARG A O 1
ATOM 499 N N . LEU A 1 70 ? 3.576 -1.851 -12.569 1.00 90.62 70 LEU A N 1
ATOM 500 C CA . LEU A 1 70 ? 3.790 -3.301 -12.670 1.00 90.62 70 LEU A CA 1
ATOM 501 C C . LEU A 1 70 ? 2.968 -3.933 -13.797 1.00 90.62 70 LEU A C 1
ATOM 503 O O . LEU A 1 70 ? 3.548 -4.526 -14.696 1.00 90.62 70 LEU A O 1
ATOM 507 N N . HIS A 1 71 ? 1.659 -3.687 -13.832 1.00 91.12 71 HIS A N 1
ATOM 508 C CA . HIS A 1 71 ? 0.763 -4.212 -14.863 1.00 91.12 71 HIS A CA 1
ATOM 509 C C . HIS A 1 71 ? 0.740 -3.336 -16.135 1.00 91.12 71 HIS A C 1
ATOM 511 O O . HIS A 1 71 ? -0.311 -3.064 -16.707 1.00 91.12 71 HIS A O 1
ATOM 517 N N . ALA A 1 72 ? 1.900 -2.791 -16.523 1.00 89.31 72 ALA A N 1
ATOM 518 C CA . ALA A 1 72 ? 2.183 -2.333 -17.892 1.00 89.31 72 ALA A CA 1
ATOM 519 C C . ALA A 1 72 ? 2.673 -3.467 -18.793 1.00 89.31 72 ALA A C 1
ATOM 521 O O . ALA A 1 72 ? 2.826 -3.297 -19.997 1.00 89.31 72 ALA A O 1
ATOM 522 N N . VAL A 1 73 ? 2.982 -4.594 -18.168 1.00 89.44 73 VAL A N 1
ATOM 523 C CA . VAL A 1 73 ? 3.445 -5.820 -18.784 1.00 89.44 73 VAL A CA 1
ATOM 524 C C . VAL A 1 73 ? 2.462 -6.895 -18.327 1.00 89.44 73 VAL A C 1
ATOM 526 O O . VAL A 1 73 ? 2.100 -6.883 -17.146 1.00 89.44 73 VAL A O 1
ATOM 529 N N . PRO A 1 74 ? 2.034 -7.824 -19.198 1.00 91.69 74 PRO A N 1
ATOM 530 C CA . PRO A 1 74 ? 1.198 -8.939 -18.771 1.00 91.69 74 PRO A CA 1
ATOM 531 C C . PRO A 1 74 ? 1.839 -9.684 -17.596 1.00 91.69 74 PRO A C 1
ATOM 533 O O . PRO A 1 74 ? 3.044 -9.953 -17.621 1.00 91.69 74 PRO A O 1
ATOM 536 N N . THR A 1 75 ? 1.057 -10.053 -16.578 1.00 92.88 75 THR A N 1
ATOM 537 C CA . THR A 1 75 ? 1.561 -10.726 -15.364 1.00 92.88 75 THR A CA 1
ATOM 538 C C . THR A 1 75 ? 2.412 -11.949 -15.683 1.00 92.88 75 THR A C 1
ATOM 540 O O . THR A 1 75 ? 3.472 -12.147 -15.086 1.00 92.88 75 THR A O 1
ATOM 543 N N . SER A 1 76 ? 2.013 -12.726 -16.693 1.00 92.94 76 SER A N 1
ATOM 544 C CA . SER A 1 76 ? 2.739 -13.909 -17.162 1.00 92.94 76 SER A CA 1
ATOM 545 C C . SER A 1 76 ? 4.174 -13.619 -17.623 1.00 92.94 76 SER A C 1
ATOM 547 O O . SER A 1 76 ? 5.028 -14.503 -17.521 1.00 92.94 76 SER A O 1
ATOM 549 N N . GLN A 1 77 ? 4.458 -12.392 -18.072 1.00 92.62 77 GLN A N 1
ATOM 550 C CA . GLN A 1 77 ? 5.768 -11.953 -1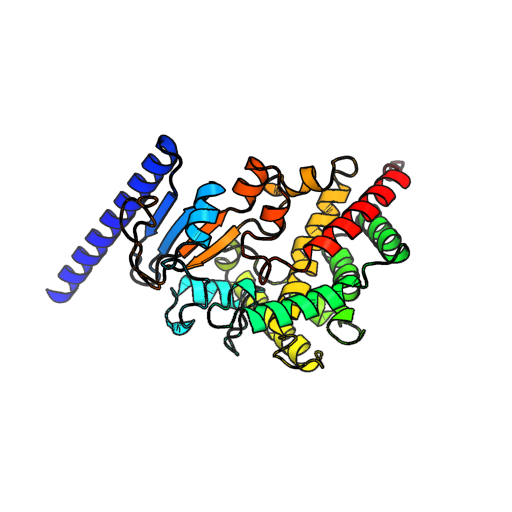8.562 1.00 92.62 77 GLN A CA 1
ATOM 551 C C . GLN A 1 77 ? 6.624 -11.256 -17.492 1.00 92.62 77 GLN A C 1
ATOM 553 O O . GLN A 1 77 ? 7.803 -10.996 -17.736 1.00 92.62 77 GLN A O 1
ATOM 558 N N . MET A 1 78 ? 6.069 -10.954 -16.313 1.00 92.81 78 MET A N 1
ATOM 559 C CA . MET A 1 78 ? 6.833 -10.384 -15.198 1.00 92.81 78 MET A CA 1
ATOM 560 C C . MET A 1 78 ? 7.841 -11.403 -14.634 1.00 92.81 78 MET A C 1
ATOM 562 O O . MET A 1 78 ? 7.658 -12.610 -14.815 1.00 92.81 78 MET A O 1
ATOM 566 N N . PRO A 1 79 ? 8.876 -10.983 -13.880 1.00 91.50 79 PRO A N 1
ATOM 567 C CA . PRO A 1 79 ? 9.770 -11.923 -13.211 1.00 91.50 79 PRO A CA 1
ATOM 568 C C . PRO A 1 79 ? 9.003 -12.872 -12.287 1.00 91.50 79 PRO A C 1
ATOM 570 O O . PRO A 1 79 ? 8.080 -12.458 -11.586 1.00 91.50 79 PRO A O 1
ATOM 573 N N . LYS A 1 80 ? 9.413 -14.142 -12.219 1.00 89.94 80 LYS A N 1
ATOM 574 C CA . LYS A 1 80 ? 8.712 -15.153 -11.409 1.00 89.94 80 LYS A CA 1
ATOM 575 C C . LYS A 1 80 ? 8.622 -14.796 -9.928 1.00 89.94 80 LYS A C 1
ATOM 577 O O . LYS A 1 80 ? 7.595 -15.052 -9.311 1.00 89.94 80 LYS A O 1
ATOM 582 N N . TRP A 1 81 ? 9.643 -14.140 -9.377 1.00 89.12 81 TRP A N 1
ATOM 583 C CA . TRP A 1 81 ? 9.602 -13.667 -7.993 1.00 89.12 81 TRP A CA 1
ATOM 584 C C . TRP A 1 81 ? 8.553 -12.564 -7.781 1.00 89.12 81 TRP A C 1
ATOM 586 O O . TRP A 1 81 ? 7.975 -12.491 -6.703 1.00 89.12 81 TRP A O 1
AT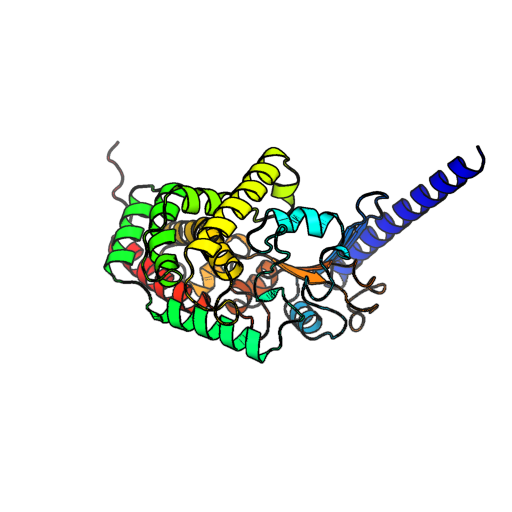OM 596 N N . VAL A 1 82 ? 8.282 -11.733 -8.797 1.00 92.12 82 VAL A N 1
ATOM 597 C CA . VAL A 1 82 ? 7.229 -10.704 -8.760 1.00 92.12 82 VAL A CA 1
ATOM 598 C C . VAL A 1 82 ? 5.866 -11.384 -8.781 1.00 92.12 82 VAL A C 1
ATOM 600 O O . VAL A 1 82 ? 5.052 -11.094 -7.913 1.00 92.12 82 VAL A O 1
ATOM 603 N N . GLN A 1 83 ? 5.646 -12.323 -9.710 1.00 92.62 83 GLN A N 1
ATOM 604 C CA . GLN A 1 83 ? 4.401 -13.105 -9.787 1.00 92.62 83 GLN A CA 1
ATOM 605 C C . GLN A 1 83 ? 4.106 -13.783 -8.440 1.00 92.62 83 GLN A C 1
ATOM 607 O O . GLN A 1 83 ? 3.031 -13.607 -7.871 1.00 92.62 83 GLN A O 1
ATOM 612 N N . LEU A 1 84 ? 5.105 -14.484 -7.892 1.00 91.19 84 LEU A N 1
ATOM 613 C CA . LEU A 1 84 ? 4.999 -15.149 -6.600 1.00 91.19 84 LEU A CA 1
ATOM 614 C C . LEU A 1 84 ? 4.697 -14.140 -5.491 1.00 91.19 84 LEU A C 1
ATOM 616 O O . LEU A 1 84 ? 3.686 -14.272 -4.820 1.00 91.19 84 LEU A O 1
ATOM 620 N N . TYR A 1 85 ? 5.510 -13.095 -5.328 1.00 92.06 85 TYR A N 1
ATOM 621 C CA . TYR A 1 85 ? 5.315 -12.125 -4.253 1.00 92.06 85 TYR A CA 1
ATOM 622 C C . TYR A 1 85 ? 3.930 -11.467 -4.299 1.00 92.06 85 TYR A C 1
ATOM 624 O O . TYR A 1 85 ? 3.239 -11.457 -3.284 1.00 92.06 85 TYR A O 1
ATOM 632 N N . PHE A 1 86 ? 3.512 -10.942 -5.455 1.00 94.12 86 PHE A N 1
ATOM 633 C CA . PHE A 1 86 ? 2.285 -10.149 -5.543 1.00 94.12 86 PHE A CA 1
ATOM 634 C C . PHE A 1 86 ? 1.006 -10.971 -5.385 1.00 94.12 86 PHE A C 1
ATOM 636 O O . PHE A 1 86 ? 0.062 -10.432 -4.806 1.00 94.12 86 PHE A O 1
ATOM 643 N N . SER A 1 87 ? 1.006 -12.254 -5.764 1.00 94.25 87 SER A N 1
ATOM 644 C CA . SER A 1 87 ? -0.146 -13.158 -5.580 1.00 94.25 87 SER A CA 1
ATOM 645 C C . SER A 1 87 ? -0.627 -13.272 -4.125 1.00 94.25 87 SER A C 1
ATOM 647 O O . SER A 1 87 ? -1.798 -13.521 -3.874 1.00 94.25 87 SER A O 1
ATOM 649 N N . ALA A 1 88 ? 0.261 -13.055 -3.150 1.00 94.62 88 ALA A N 1
ATOM 650 C CA . ALA A 1 88 ? -0.054 -13.115 -1.720 1.00 94.62 88 ALA A CA 1
ATOM 651 C C . ALA A 1 88 ? -0.141 -11.723 -1.062 1.00 94.62 88 ALA A C 1
ATOM 653 O O . ALA A 1 88 ? -0.076 -11.585 0.163 1.00 94.62 88 ALA A O 1
ATOM 654 N N . THR A 1 89 ? -0.240 -10.661 -1.865 1.00 94.88 89 THR A N 1
ATOM 655 C CA . THR A 1 89 ? -0.317 -9.280 -1.374 1.00 94.88 89 THR A CA 1
ATOM 656 C C . THR A 1 89 ? -1.682 -8.670 -1.646 1.00 94.88 89 THR A C 1
ATOM 658 O O . THR A 1 89 ? -2.413 -9.074 -2.542 1.00 94.88 89 THR A O 1
ATOM 661 N N . ARG A 1 90 ? -1.969 -7.573 -0.949 1.00 93.75 90 ARG A N 1
ATOM 662 C CA . ARG A 1 90 ? -3.169 -6.743 -1.128 1.00 93.75 90 ARG A CA 1
ATOM 663 C C . ARG A 1 90 ? -3.248 -5.965 -2.457 1.00 93.75 90 ARG A C 1
ATOM 665 O O . ARG A 1 90 ? -3.849 -4.893 -2.496 1.00 93.75 90 ARG A O 1
ATOM 672 N N . PHE A 1 91 ? -2.523 -6.384 -3.489 1.00 94.31 91 PHE A N 1
ATOM 673 C CA . PHE A 1 91 ? -2.321 -5.604 -4.713 1.00 94.31 91 PHE A CA 1
ATOM 674 C C . PHE A 1 91 ? -2.660 -6.360 -6.000 1.00 94.31 91 PHE A C 1
ATOM 676 O O . PHE A 1 91 ? -2.737 -5.716 -7.050 1.00 94.31 91 PHE A O 1
ATOM 683 N N . HIS A 1 92 ? -2.850 -7.679 -5.927 1.00 95.25 92 HIS A N 1
ATOM 684 C CA . HIS A 1 92 ? -3.126 -8.545 -7.068 1.00 95.25 92 HIS A CA 1
ATOM 685 C C . HIS A 1 92 ? -4.006 -9.723 -6.634 1.00 95.25 92 HIS A C 1
ATOM 687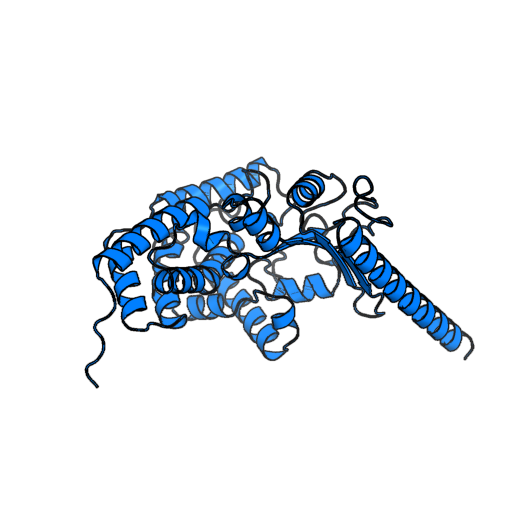 O O . HIS A 1 92 ? -3.731 -10.349 -5.616 1.00 95.25 92 HIS A O 1
ATOM 693 N N . ASP A 1 93 ? -5.059 -10.000 -7.402 1.00 94.69 93 ASP A N 1
ATOM 694 C CA . ASP A 1 93 ? -5.774 -11.283 -7.392 1.00 94.69 93 ASP A CA 1
ATOM 695 C C . ASP A 1 93 ? -5.279 -12.086 -8.592 1.00 94.69 93 ASP A C 1
ATOM 697 O O . ASP A 1 93 ? -5.575 -11.746 -9.741 1.00 94.69 93 ASP A O 1
ATOM 701 N N . ASP A 1 94 ? -4.508 -13.133 -8.320 1.00 94.62 94 ASP A N 1
ATOM 702 C CA . ASP A 1 94 ? -3.871 -13.976 -9.325 1.00 94.62 94 ASP A CA 1
ATOM 703 C C . ASP A 1 94 ? -4.849 -14.915 -10.040 1.00 94.62 94 ASP A C 1
ATOM 705 O O . ASP A 1 94 ? -4.595 -15.287 -11.184 1.00 94.62 94 ASP A O 1
ATOM 709 N N . ARG A 1 95 ? -6.001 -15.240 -9.438 1.00 94.88 95 ARG A N 1
ATOM 710 C CA . ARG A 1 95 ? -7.035 -16.071 -10.083 1.00 94.88 95 ARG A CA 1
ATOM 711 C C . ARG A 1 95 ? -7.754 -15.316 -11.197 1.00 94.88 95 ARG A C 1
ATOM 713 O O . ARG A 1 95 ? -8.195 -15.924 -12.169 1.00 94.88 95 ARG A O 1
ATOM 720 N N . LYS A 1 96 ? -7.892 -13.997 -11.042 1.00 91.50 96 LYS A N 1
ATOM 721 C CA . LYS A 1 96 ? -8.604 -13.105 -11.979 1.00 91.50 96 LYS A CA 1
ATOM 722 C C . LYS A 1 96 ? -7.676 -12.158 -12.742 1.00 91.50 96 LYS A C 1
ATOM 724 O O . LYS A 1 96 ? -8.164 -11.282 -13.450 1.00 91.50 96 LYS A O 1
ATOM 729 N N . ASP A 1 97 ? -6.369 -12.275 -12.520 1.00 92.56 97 ASP A N 1
ATOM 730 C CA . ASP A 1 97 ? -5.325 -11.345 -12.964 1.00 92.56 97 ASP A CA 1
ATOM 731 C C . ASP A 1 97 ? -5.709 -9.860 -12.804 1.00 92.56 97 ASP A C 1
ATOM 733 O O . ASP A 1 97 ? -5.528 -9.024 -13.689 1.00 92.56 97 ASP A O 1
ATOM 737 N N . THR A 1 98 ? -6.316 -9.524 -11.663 1.00 91.25 98 THR A N 1
ATOM 738 C CA . THR A 1 98 ? -6.822 -8.172 -11.398 1.00 91.25 98 THR A CA 1
ATOM 739 C C . THR A 1 98 ? -5.890 -7.437 -10.450 1.00 91.25 98 THR A C 1
ATOM 741 O O . THR A 1 98 ? -5.573 -7.929 -9.369 1.00 91.25 98 THR A O 1
ATOM 744 N N . TRP A 1 99 ? -5.489 -6.222 -10.821 1.00 93.12 99 TRP A N 1
ATOM 745 C CA . TRP A 1 99 ? -4.528 -5.424 -10.064 1.00 93.12 99 TRP A CA 1
ATOM 746 C C . TRP A 1 99 ? -5.177 -4.227 -9.376 1.00 93.12 99 TRP A C 1
ATOM 748 O O . TRP A 1 99 ? -6.161 -3.647 -9.840 1.00 93.12 99 TRP A O 1
ATOM 758 N N . PHE A 1 100 ? -4.583 -3.813 -8.261 1.00 92.44 100 PHE A N 1
ATOM 759 C CA . PHE A 1 100 ? -4.961 -2.576 -7.592 1.00 92.44 100 PHE A CA 1
ATOM 760 C C . PHE A 1 100 ? -4.679 -1.361 -8.493 1.00 92.44 100 PHE A C 1
ATOM 762 O O . PHE A 1 100 ? -3.635 -1.285 -9.150 1.00 92.44 100 PHE A O 1
ATOM 769 N N . ILE A 1 101 ? -5.593 -0.383 -8.500 1.00 89.00 101 ILE A N 1
ATOM 770 C CA . ILE A 1 101 ? -5.612 0.738 -9.453 1.00 89.00 101 ILE A CA 1
ATOM 771 C C . ILE A 1 101 ? -4.268 1.462 -9.682 1.00 89.00 101 ILE A C 1
ATOM 773 O O . ILE A 1 101 ? -3.985 1.819 -10.827 1.00 89.00 101 ILE A O 1
ATOM 777 N N . PRO A 1 102 ? -3.363 1.683 -8.706 1.00 87.44 102 PRO A N 1
ATOM 778 C CA . PRO A 1 102 ? -2.088 2.350 -8.962 1.00 87.44 102 PRO A CA 1
ATOM 779 C C . PRO A 1 102 ? -1.077 1.490 -9.735 1.00 87.44 102 PRO A C 1
ATOM 781 O O . PRO A 1 102 ? -0.057 2.035 -10.164 1.00 87.44 102 PRO A O 1
ATOM 784 N N . PHE A 1 103 ? -1.338 0.191 -9.927 1.00 89.75 103 PHE A N 1
ATOM 785 C CA . PHE A 1 103 ? -0.484 -0.737 -10.676 1.00 89.75 103 PHE A CA 1
ATOM 786 C C . PHE A 1 103 ? -0.953 -1.027 -12.106 1.00 89.75 103 PHE A C 1
ATOM 788 O O . PHE A 1 103 ? -0.125 -1.409 -12.927 1.00 89.75 103 PHE A O 1
ATOM 795 N N . GLU A 1 104 ? -2.222 -0.785 -12.433 1.00 87.12 104 GLU A N 1
ATOM 796 C CA . GLU A 1 104 ? -2.800 -1.062 -13.756 1.00 87.12 104 GLU A CA 1
ATOM 797 C C . GLU A 1 104 ? -2.362 -0.037 -14.810 1.00 87.12 104 GLU A C 1
ATOM 799 O O . GLU A 1 104 ? -2.937 1.046 -14.871 1.00 87.12 104 GLU A O 1
ATOM 804 N N . ALA A 1 105 ? -1.370 -0.305 -15.660 1.00 76.06 105 ALA A N 1
ATOM 805 C CA . ALA A 1 105 ? -0.934 0.719 -16.618 1.00 76.06 105 ALA A CA 1
ATOM 806 C C . ALA A 1 105 ? -1.861 0.864 -17.833 1.00 76.06 105 ALA A C 1
ATOM 808 O O . ALA A 1 105 ? -1.969 1.963 -18.367 1.00 76.06 105 ALA A O 1
ATOM 809 N N . GLU A 1 106 ? -2.546 -0.212 -18.219 1.00 69.69 106 GLU A N 1
ATOM 810 C CA . GLU A 1 106 ? -3.409 -0.266 -19.409 1.00 69.69 106 GLU A CA 1
ATOM 811 C C . GLU A 1 106 ? -4.749 0.457 -19.234 1.00 69.69 106 GLU A C 1
ATOM 813 O O . GLU A 1 106 ? -5.447 0.730 -20.205 1.00 69.69 106 GLU A O 1
ATOM 818 N N . VAL A 1 107 ? -5.116 0.807 -17.999 1.00 71.19 107 VAL A N 1
ATOM 819 C CA . VAL A 1 107 ? -6.361 1.530 -17.731 1.00 71.19 107 VAL A CA 1
ATOM 820 C C . VAL A 1 107 ? -6.192 3.001 -18.133 1.00 71.19 107 VAL A C 1
ATOM 822 O O . VAL A 1 107 ? -5.343 3.687 -17.539 1.00 71.19 107 VAL A O 1
ATOM 825 N N . PRO A 1 108 ? -7.007 3.514 -19.084 1.00 80.25 108 PRO A N 1
ATOM 826 C CA . PRO A 1 108 ? -7.006 4.923 -19.457 1.00 80.25 108 PRO A CA 1
ATOM 827 C C . PRO A 1 108 ? -7.076 5.828 -18.228 1.00 80.25 108 PRO A C 1
ATOM 829 O O . PRO A 1 108 ? -7.748 5.510 -17.242 1.00 80.25 108 PRO A O 1
ATOM 832 N N . ALA A 1 109 ? -6.404 6.979 -18.280 1.00 79.06 109 ALA A N 1
ATOM 833 C CA . ALA A 1 109 ? -6.377 7.917 -17.157 1.00 79.06 109 ALA A CA 1
ATOM 834 C C . ALA A 1 109 ? -7.790 8.318 -16.693 1.00 79.06 109 ALA A C 1
ATOM 836 O O . ALA A 1 109 ? -8.013 8.472 -15.496 1.00 79.06 109 ALA A O 1
ATOM 837 N N . THR A 1 110 ? -8.752 8.396 -17.617 1.00 82.44 110 THR A N 1
ATOM 838 C CA . THR A 1 110 ? -10.170 8.668 -17.343 1.00 82.44 110 THR A CA 1
ATOM 839 C C . THR A 1 110 ? -10.825 7.588 -16.480 1.00 82.44 110 THR A C 1
ATOM 841 O O . THR A 1 110 ? -11.463 7.912 -15.482 1.00 82.44 110 THR A O 1
ATOM 844 N N . HIS A 1 111 ? -10.617 6.307 -16.791 1.00 83.88 111 HIS A N 1
ATOM 845 C CA . HIS A 1 111 ? -11.121 5.194 -15.980 1.00 83.88 111 HIS A CA 1
ATOM 846 C C . HIS A 1 111 ? -10.436 5.131 -14.610 1.00 83.88 111 HIS A C 1
ATOM 848 O O . HIS A 1 111 ? -11.095 4.909 -13.593 1.00 83.88 111 HIS A O 1
ATOM 854 N N . ALA A 1 112 ? -9.123 5.381 -14.559 1.00 86.38 112 ALA A N 1
ATOM 855 C CA . ALA A 1 112 ? -8.408 5.442 -13.289 1.00 86.38 112 ALA A CA 1
ATOM 856 C C . ALA A 1 112 ? -8.939 6.589 -12.401 1.00 86.38 112 ALA A C 1
ATOM 858 O O . ALA A 1 112 ? -9.197 6.404 -11.211 1.00 86.38 112 ALA A O 1
ATOM 859 N N . ALA A 1 113 ? -9.177 7.759 -12.997 1.00 87.50 113 ALA A N 1
ATOM 860 C CA . ALA A 1 113 ? -9.762 8.904 -12.314 1.00 87.50 113 ALA A CA 1
ATOM 861 C C . ALA A 1 113 ? -11.193 8.621 -11.828 1.00 87.50 113 ALA A C 1
ATOM 863 O O . ALA A 1 113 ? -11.519 8.984 -10.699 1.00 87.50 113 ALA A O 1
ATOM 864 N N . ALA A 1 114 ? -12.023 7.937 -12.624 1.00 89.12 114 ALA A N 1
ATOM 865 C CA . ALA A 1 114 ? -13.390 7.574 -12.250 1.00 89.12 114 ALA A CA 1
ATOM 866 C C . ALA A 1 114 ? -13.428 6.640 -11.029 1.00 89.12 114 ALA A C 1
ATOM 868 O O . ALA A 1 114 ? -14.084 6.959 -10.038 1.00 89.12 114 ALA A O 1
ATOM 869 N N . ARG A 1 115 ? -12.653 5.545 -11.041 1.00 91.38 115 ARG A N 1
ATOM 870 C CA . ARG A 1 115 ? -12.547 4.633 -9.886 1.00 91.38 115 ARG A CA 1
ATOM 871 C C . ARG A 1 115 ? -12.016 5.334 -8.648 1.00 91.38 115 ARG A C 1
ATOM 873 O O . ARG A 1 115 ? -12.583 5.206 -7.563 1.00 91.38 115 ARG A O 1
ATOM 880 N N . ARG A 1 116 ? -10.957 6.137 -8.799 1.00 91.69 116 ARG A N 1
ATOM 881 C CA . ARG A 1 116 ? -10.426 6.927 -7.684 1.00 91.69 116 ARG A CA 1
ATOM 882 C C . ARG A 1 116 ? -11.474 7.902 -7.140 1.00 91.69 116 ARG A C 1
ATOM 884 O O . ARG A 1 116 ? -11.590 8.024 -5.926 1.00 91.69 116 ARG A O 1
ATOM 891 N N . SER A 1 117 ? -12.232 8.572 -8.009 1.00 93.00 117 SER A N 1
ATOM 892 C CA . SER A 1 117 ? -13.312 9.488 -7.625 1.00 93.00 117 SER A CA 1
ATOM 893 C C . SER A 1 117 ? -14.399 8.773 -6.823 1.00 93.00 117 SER A C 1
ATOM 895 O O . SER A 1 117 ? -14.772 9.246 -5.751 1.00 93.00 117 SER A O 1
ATOM 897 N N . THR A 1 118 ? -14.833 7.586 -7.261 1.00 94.94 118 THR A N 1
ATOM 898 C CA . THR A 1 118 ? -15.767 6.735 -6.509 1.00 94.94 118 THR A CA 1
ATOM 899 C C . THR A 1 118 ? -15.235 6.413 -5.116 1.00 94.94 118 THR A C 1
ATOM 901 O O . THR A 1 118 ? -15.934 6.640 -4.130 1.00 94.94 118 THR A O 1
ATOM 904 N N . ILE A 1 119 ? -13.983 5.959 -5.010 1.00 95.31 119 ILE A N 1
ATOM 905 C CA . ILE A 1 119 ? -13.357 5.645 -3.718 1.00 95.31 119 ILE A CA 1
ATOM 906 C C . ILE A 1 119 ? -13.280 6.897 -2.831 1.00 95.31 119 ILE A C 1
ATOM 908 O O . ILE A 1 119 ? -13.646 6.845 -1.658 1.00 95.31 119 ILE A O 1
ATOM 912 N N . SER A 1 120 ? -12.851 8.037 -3.381 1.00 95.50 120 SER A N 1
ATOM 913 C CA . SER A 1 120 ? -12.789 9.311 -2.658 1.00 95.50 120 SER A CA 1
ATOM 914 C C . SER A 1 120 ? -14.160 9.768 -2.164 1.00 95.50 120 SER A C 1
ATOM 916 O O . SER A 1 120 ? -14.271 10.180 -1.014 1.00 95.50 120 SER A O 1
ATOM 918 N N . ARG A 1 121 ? -15.206 9.659 -2.991 1.00 96.56 121 ARG A N 1
ATOM 919 C CA . ARG A 1 121 ? -16.584 10.003 -2.618 1.00 96.56 121 ARG A CA 1
ATOM 920 C C . ARG A 1 121 ? -17.083 9.135 -1.468 1.00 96.56 121 ARG A C 1
ATOM 922 O O . ARG A 1 121 ? -17.678 9.661 -0.536 1.00 96.56 121 ARG A O 1
ATOM 929 N N . LEU A 1 122 ? -16.836 7.827 -1.520 1.00 96.56 122 LEU A N 1
ATOM 930 C CA . LEU A 1 122 ? -17.227 6.919 -0.443 1.00 96.56 122 LEU A CA 1
ATOM 931 C C . LEU A 1 122 ? -16.472 7.253 0.848 1.00 96.56 122 LEU A C 1
ATOM 933 O O . LEU A 1 122 ? -17.079 7.345 1.906 1.00 96.56 122 LEU A O 1
ATOM 937 N N . LEU A 1 123 ? -15.168 7.524 0.774 1.00 96.56 123 LEU A N 1
ATOM 938 C CA . LEU A 1 123 ? -14.369 7.923 1.937 1.00 96.56 123 LEU A CA 1
ATOM 939 C C . LEU A 1 123 ? -14.745 9.294 2.513 1.00 96.56 123 LEU A C 1
ATOM 941 O O . LEU A 1 123 ? -14.528 9.513 3.705 1.00 96.56 123 LEU A O 1
ATOM 945 N N . ALA A 1 124 ? -15.313 10.191 1.704 1.00 95.62 124 ALA A N 1
ATOM 946 C CA . ALA A 1 124 ? -15.704 11.539 2.114 1.00 95.62 124 ALA A CA 1
ATOM 947 C C . ALA A 1 124 ? -16.818 11.564 3.172 1.00 95.62 124 ALA A C 1
ATOM 949 O O . ALA A 1 124 ? -16.980 12.584 3.834 1.00 95.62 124 ALA A O 1
ATOM 950 N N . SER A 1 125 ? -17.528 10.449 3.398 1.00 92.62 125 SER A N 1
ATOM 951 C CA . SER A 1 125 ? -18.426 10.311 4.554 1.00 92.62 125 SER A CA 1
ATOM 952 C C . SER A 1 125 ? -17.692 10.439 5.896 1.00 92.62 125 SER A C 1
ATOM 954 O O . SER A 1 125 ? -18.330 10.638 6.924 1.00 92.62 125 SER A O 1
ATOM 956 N N . GLY A 1 126 ? -16.361 10.310 5.895 1.00 94.38 126 GLY A N 1
ATOM 957 C CA . GLY A 1 126 ? -15.519 10.547 7.058 1.00 94.38 126 GLY A CA 1
ATOM 958 C C . GLY A 1 126 ? -15.706 9.512 8.164 1.00 94.38 126 GLY A C 1
ATOM 959 O O . GLY A 1 126 ? -15.958 8.327 7.910 1.00 94.38 126 GLY A O 1
ATOM 960 N N . HIS A 1 127 ? -15.507 9.982 9.389 1.00 97.44 127 HIS A N 1
ATOM 961 C CA . HIS A 1 127 ? -15.670 9.269 10.652 1.00 97.44 127 HIS A CA 1
ATOM 962 C C . HIS A 1 127 ? -16.516 10.117 11.600 1.00 97.44 127 HIS A C 1
ATOM 964 O O . HIS A 1 127 ? -16.612 11.335 11.447 1.00 97.44 127 HIS A O 1
ATOM 970 N N . THR A 1 128 ? -17.107 9.479 12.603 1.00 97.75 128 THR A N 1
ATOM 971 C CA . THR A 1 128 ? -17.842 10.175 13.664 1.00 97.75 128 THR A CA 1
ATOM 972 C C . THR A 1 128 ? -16.956 10.424 14.886 1.00 97.75 128 THR A C 1
ATOM 974 O O . THR A 1 128 ? -15.914 9.790 15.066 1.00 97.75 128 THR A O 1
ATOM 977 N N . GLN A 1 129 ? -17.384 11.313 15.786 1.00 97.69 129 GLN A N 1
ATOM 978 C CA . GLN A 1 129 ? -16.698 11.493 17.070 1.00 97.69 129 GLN A CA 1
ATOM 979 C C . GLN A 1 129 ? -16.783 10.235 17.954 1.00 97.69 129 GLN A C 1
ATOM 981 O O . GLN A 1 129 ? -15.867 9.957 18.728 1.00 97.69 129 GLN A O 1
ATOM 986 N N . ASP A 1 130 ? -17.859 9.455 17.822 1.00 97.94 130 ASP A N 1
ATOM 987 C CA . ASP A 1 130 ? -18.011 8.174 18.513 1.00 97.94 130 ASP A CA 1
ATOM 988 C C . ASP A 1 130 ? -16.978 7.144 18.020 1.00 97.94 130 ASP A C 1
ATOM 990 O O . ASP A 1 130 ? -16.373 6.449 18.837 1.00 97.94 130 ASP A O 1
ATOM 994 N N . ASP A 1 131 ? -16.669 7.118 16.717 1.00 98.31 131 ASP A N 1
ATOM 995 C CA . ASP A 1 131 ? -15.580 6.289 16.178 1.00 98.31 131 ASP A CA 1
ATOM 996 C C . ASP A 1 131 ? -14.231 6.647 16.799 1.00 98.31 131 ASP A C 1
ATOM 998 O O . ASP A 1 131 ? -13.478 5.768 17.228 1.00 98.31 131 ASP A O 1
ATOM 1002 N N . VAL A 1 132 ? -13.939 7.947 16.884 1.00 98.44 132 VAL A N 1
ATOM 1003 C CA . VAL A 1 132 ? -12.709 8.463 17.495 1.00 98.44 132 VAL A CA 1
ATOM 1004 C C . VAL A 1 132 ? -12.626 8.047 18.964 1.00 98.44 132 VAL A C 1
ATOM 1006 O O . VAL A 1 132 ? -11.604 7.511 19.402 1.00 98.44 132 VAL A O 1
ATOM 1009 N N . TYR A 1 133 ? -13.714 8.229 19.715 1.00 97.94 133 TYR A N 1
ATOM 1010 C CA . TYR A 1 133 ? -13.797 7.849 21.123 1.00 97.94 133 TYR A CA 1
ATOM 1011 C C . TYR A 1 133 ? -13.602 6.340 21.331 1.00 97.94 133 TYR A C 1
ATOM 1013 O O . TYR A 1 133 ? -12.808 5.924 22.184 1.00 97.94 133 TYR A O 1
ATOM 1021 N N . LYS A 1 134 ? -14.276 5.503 20.536 1.00 97.88 134 LYS A N 1
ATOM 1022 C CA . LYS A 1 134 ? -14.167 4.039 20.613 1.00 97.88 134 LYS A CA 1
ATOM 1023 C C . LYS A 1 134 ? -12.752 3.563 20.306 1.00 97.88 134 LYS A C 1
ATOM 1025 O O . LYS A 1 134 ? -12.209 2.760 21.066 1.00 97.88 134 LYS A O 1
ATOM 1030 N N . VAL A 1 135 ? -12.110 4.100 19.268 1.00 98.25 135 VAL A N 1
ATOM 1031 C CA . VAL A 1 135 ? -10.719 3.750 18.939 1.00 98.25 135 VAL A CA 1
ATOM 1032 C C . VAL A 1 135 ? -9.763 4.209 20.038 1.00 98.25 135 VAL A C 1
ATOM 1034 O O . VAL A 1 135 ? -8.924 3.415 20.468 1.00 98.25 135 VAL A O 1
ATOM 1037 N N . ALA A 1 136 ? -9.924 5.427 20.566 1.00 97.44 136 ALA A N 1
ATOM 1038 C CA . ALA A 1 136 ? -9.140 5.916 21.702 1.00 97.44 136 ALA A CA 1
ATOM 1039 C C . ALA A 1 136 ? -9.271 4.993 22.929 1.00 97.44 136 ALA A C 1
ATOM 1041 O O . ALA A 1 136 ? -8.268 4.656 23.568 1.00 97.44 136 ALA A O 1
ATOM 1042 N N . LYS A 1 137 ? -10.489 4.520 23.227 1.00 95.81 137 LYS A N 1
ATOM 1043 C CA . LYS A 1 137 ? -10.756 3.561 24.307 1.00 95.81 137 LYS A CA 1
ATOM 1044 C C . LYS A 1 137 ? -10.061 2.218 24.065 1.00 95.81 137 LYS A C 1
ATOM 1046 O O . LYS A 1 137 ? -9.392 1.726 24.975 1.00 95.81 137 LYS A O 1
ATOM 1051 N N . ILE A 1 138 ? -10.165 1.653 22.856 1.00 96.25 138 ILE A N 1
ATOM 1052 C CA . ILE A 1 138 ? -9.516 0.380 22.493 1.00 96.25 138 ILE A CA 1
ATOM 1053 C C . ILE A 1 138 ? -8.002 0.483 22.690 1.00 96.25 138 ILE A C 1
ATOM 1055 O O . ILE A 1 138 ? -7.419 -0.333 23.407 1.00 96.25 138 ILE A O 1
ATOM 1059 N N . VAL A 1 139 ? -7.353 1.504 22.115 1.00 95.75 139 VAL A N 1
ATOM 1060 C CA . VAL A 1 139 ? -5.891 1.619 22.211 1.00 95.75 139 VAL A CA 1
ATOM 1061 C C . VAL A 1 139 ? -5.433 1.833 23.649 1.00 95.75 139 VAL A C 1
ATOM 1063 O O . VAL A 1 139 ? -4.418 1.266 24.052 1.00 95.75 139 VAL A O 1
ATOM 1066 N N . ARG A 1 140 ? -6.161 2.606 24.462 1.00 91.81 140 ARG A N 1
ATOM 1067 C CA . ARG A 1 140 ? -5.811 2.865 25.871 1.00 91.81 140 ARG A CA 1
ATOM 1068 C C . ARG A 1 140 ? -5.950 1.645 26.757 1.00 91.81 140 ARG A C 1
ATOM 1070 O O . ARG A 1 140 ? -5.087 1.428 27.601 1.00 91.81 140 ARG A O 1
ATOM 1077 N N . ALA A 1 141 ? -6.965 0.824 26.511 1.00 92.56 141 ALA A N 1
ATOM 1078 C CA . ALA A 1 141 ? -7.161 -0.446 27.199 1.00 92.56 141 ALA A CA 1
ATOM 1079 C C . ALA A 1 141 ? -6.091 -1.504 26.852 1.00 92.56 141 ALA A C 1
ATOM 1081 O O . ALA A 1 141 ? -6.194 -2.643 27.296 1.00 92.56 141 ALA A O 1
ATOM 1082 N N . GLY A 1 142 ? -5.072 -1.152 26.058 1.00 89.75 142 GLY A N 1
ATOM 1083 C CA . GLY A 1 142 ? -4.053 -2.092 25.602 1.00 89.75 142 GLY A CA 1
ATOM 1084 C C . GLY A 1 142 ? -4.555 -3.001 24.485 1.00 89.75 142 GLY A C 1
ATOM 1085 O O . GLY A 1 142 ? -4.041 -4.104 24.340 1.00 89.75 142 GLY A O 1
ATOM 1086 N N . GLY A 1 143 ? -5.559 -2.559 23.716 1.00 88.62 143 GLY A N 1
ATOM 1087 C CA . GLY A 1 143 ? -6.007 -3.256 22.517 1.00 88.62 143 GLY A CA 1
ATOM 1088 C C . GLY A 1 143 ? -4.844 -3.495 21.557 1.00 88.62 143 GLY A C 1
ATOM 1089 O O . GLY A 1 143 ? -4.051 -2.589 21.286 1.00 88.62 143 GLY A O 1
ATOM 1090 N N . ASP A 1 144 ? -4.741 -4.729 21.085 1.00 91.38 144 ASP A N 1
ATOM 1091 C CA . ASP A 1 144 ? -3.747 -5.161 20.116 1.00 91.38 144 ASP A CA 1
ATOM 1092 C C . ASP A 1 144 ? -4.214 -4.878 18.678 1.00 91.38 144 ASP A C 1
ATOM 1094 O O . ASP A 1 144 ? -5.265 -4.278 18.429 1.00 91.38 144 ASP A O 1
ATOM 1098 N N . LEU A 1 145 ? -3.395 -5.295 17.710 1.00 92.69 145 LEU A N 1
ATOM 1099 C CA . LEU A 1 145 ? -3.699 -5.140 16.288 1.00 92.69 145 LEU A CA 1
ATOM 1100 C C . LEU A 1 145 ? -4.993 -5.853 15.880 1.00 92.69 145 LEU A C 1
ATOM 1102 O O . LEU A 1 145 ? -5.661 -5.379 14.968 1.00 92.69 145 LEU A O 1
ATOM 1106 N N . GLU A 1 146 ? -5.341 -6.962 16.535 1.00 95.19 146 GLU A N 1
ATOM 1107 C CA . GLU A 1 146 ? -6.552 -7.724 16.232 1.00 95.19 146 GLU A CA 1
ATOM 1108 C C . GLU A 1 146 ? -7.801 -6.944 16.612 1.00 95.19 146 GLU A C 1
ATOM 1110 O O . GLU A 1 146 ? -8.611 -6.621 15.747 1.00 95.19 146 GLU A O 1
ATOM 1115 N N . LYS A 1 147 ? -7.901 -6.537 17.880 1.00 95.94 147 LYS A N 1
ATOM 1116 C CA . LYS A 1 147 ? -9.054 -5.774 18.376 1.00 95.94 147 LYS A CA 1
ATOM 1117 C C . LYS A 1 147 ? -9.237 -4.460 17.626 1.00 95.94 147 LYS A C 1
ATOM 1119 O O . LYS A 1 147 ? -10.362 -4.004 17.430 1.00 95.94 147 LYS A O 1
ATOM 1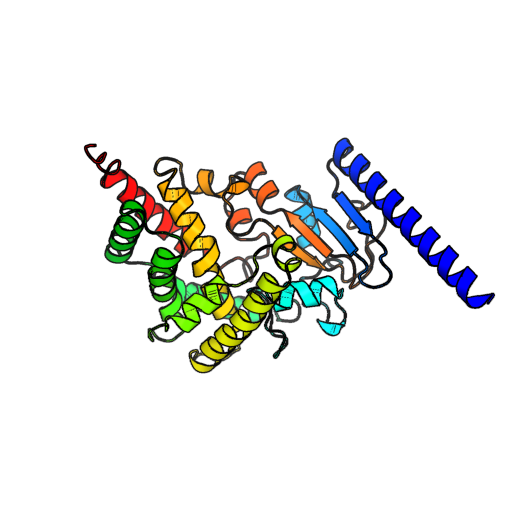124 N N . LEU A 1 148 ? -8.135 -3.831 17.213 1.00 97.31 148 LEU A N 1
ATOM 1125 C CA . LEU A 1 148 ? -8.200 -2.640 16.373 1.00 97.31 148 LEU A CA 1
ATOM 1126 C C . LEU A 1 148 ? -8.673 -2.954 14.957 1.00 97.31 148 LEU A C 1
ATOM 1128 O O . LEU A 1 148 ? -9.464 -2.182 14.428 1.00 97.31 148 LEU A O 1
ATOM 1132 N N . ALA A 1 149 ? -8.211 -4.043 14.338 1.00 97.88 149 ALA A N 1
ATOM 1133 C CA . ALA A 1 149 ? -8.657 -4.437 13.003 1.00 97.88 149 ALA A CA 1
ATOM 1134 C C . ALA A 1 149 ? -10.158 -4.761 12.990 1.00 97.88 149 ALA A C 1
ATOM 1136 O O . ALA A 1 149 ? -10.866 -4.267 12.113 1.00 97.88 149 ALA A O 1
ATOM 1137 N N . ASP A 1 150 ? -10.643 -5.487 14.000 1.00 97.69 150 ASP A N 1
ATOM 1138 C CA . ASP A 1 150 ? -12.057 -5.846 14.164 1.00 97.69 150 ASP A CA 1
ATOM 1139 C C . ASP A 1 150 ? -12.979 -4.622 14.211 1.00 97.69 150 ASP A C 1
ATOM 1141 O O . ASP A 1 150 ? -14.114 -4.681 13.746 1.00 97.69 150 ASP A O 1
ATOM 1145 N N . TYR A 1 151 ? -12.487 -3.492 14.730 1.00 98.19 151 TYR A N 1
ATOM 1146 C CA . TYR A 1 151 ? -13.233 -2.235 14.748 1.00 98.19 151 TYR A CA 1
ATOM 1147 C C . TYR A 1 151 ? -13.005 -1.383 13.492 1.00 98.19 151 TYR A C 1
ATOM 1149 O O . TYR A 1 151 ? -13.949 -0.910 12.856 1.00 98.19 151 TYR A O 1
ATOM 1157 N N . LEU A 1 152 ? -11.740 -1.159 13.124 1.00 98.50 152 LEU A N 1
ATOM 1158 C CA . LEU A 1 152 ? -11.368 -0.225 12.063 1.00 98.50 152 LEU A CA 1
ATOM 1159 C C . LEU A 1 152 ? -11.778 -0.732 10.678 1.00 98.50 152 LEU A C 1
ATOM 1161 O O . LEU A 1 152 ? -12.166 0.081 9.840 1.00 98.50 152 LEU A O 1
ATOM 1165 N N . VAL A 1 153 ? -11.718 -2.045 10.419 1.00 98.44 153 VAL A N 1
ATOM 1166 C CA . VAL A 1 153 ? -12.079 -2.594 9.104 1.00 98.44 153 VAL A CA 1
ATOM 1167 C C . VAL A 1 153 ? -13.556 -2.334 8.787 1.00 98.44 153 VAL A C 1
ATOM 1169 O O . VAL A 1 153 ? -13.786 -1.691 7.761 1.00 98.44 153 VAL A O 1
ATOM 1172 N N . PRO A 1 154 ? -14.545 -2.708 9.625 1.00 98.19 154 PRO A N 1
ATOM 1173 C CA . PRO A 1 154 ? -15.950 -2.358 9.394 1.00 98.19 154 PRO A CA 1
ATOM 1174 C C . PRO A 1 154 ? -16.215 -0.850 9.367 1.00 98.19 154 PRO A C 1
ATOM 1176 O O . PRO A 1 154 ? -16.927 -0.380 8.476 1.00 98.19 154 PRO A O 1
ATOM 1179 N N . MET A 1 155 ? -15.608 -0.088 10.289 1.00 97.62 155 MET A N 1
ATOM 1180 C CA . MET A 1 155 ? -15.777 1.370 10.371 1.00 97.62 155 MET A CA 1
ATOM 1181 C C . MET A 1 155 ? -15.389 2.054 9.054 1.00 97.62 155 MET A C 1
ATOM 1183 O O . MET A 1 155 ? -16.113 2.913 8.545 1.00 97.62 155 MET A O 1
ATOM 1187 N N . VAL A 1 156 ? -14.274 1.635 8.452 1.00 97.88 156 VAL A N 1
ATOM 1188 C CA . VAL A 1 156 ? -13.791 2.211 7.195 1.00 97.88 156 VAL A CA 1
ATOM 1189 C C . VAL A 1 156 ? -14.442 1.575 5.972 1.00 97.88 156 VAL A C 1
ATOM 1191 O O . VAL A 1 156 ? -14.725 2.283 5.016 1.00 97.88 156 VAL A O 1
ATOM 1194 N N . ASN A 1 157 ? -14.650 0.259 5.939 1.00 98.06 157 ASN A N 1
ATOM 1195 C CA . ASN A 1 157 ? -14.896 -0.437 4.672 1.00 98.06 157 ASN A CA 1
ATOM 1196 C C . ASN A 1 157 ? -16.360 -0.759 4.379 1.00 98.06 157 ASN A C 1
ATOM 1198 O O . ASN A 1 157 ? -16.683 -1.010 3.221 1.00 98.06 157 ASN A O 1
ATOM 1202 N N . SER A 1 158 ? -17.253 -0.697 5.370 1.00 97.06 158 SER A N 1
ATOM 1203 C CA . SER A 1 158 ? -18.693 -0.927 5.156 1.00 97.06 158 SER A CA 1
ATOM 1204 C C . SER A 1 158 ? -19.272 -0.028 4.054 1.00 97.06 158 SER A C 1
ATOM 1206 O O . SER A 1 158 ? -20.099 -0.460 3.258 1.00 97.06 158 SER A O 1
ATOM 1208 N N . ARG A 1 159 ? -18.754 1.198 3.916 1.00 96.00 159 ARG A N 1
ATOM 1209 C CA . ARG A 1 159 ? -19.124 2.154 2.858 1.00 96.00 159 ARG A CA 1
ATOM 1210 C C . ARG A 1 159 ? -18.834 1.686 1.425 1.00 96.00 159 ARG A C 1
ATOM 1212 O O . ARG A 1 159 ? -19.436 2.212 0.501 1.00 96.00 159 ARG A O 1
ATOM 1219 N N . PHE A 1 160 ? -17.932 0.725 1.220 1.00 96.44 160 PHE A N 1
ATOM 1220 C CA . PHE A 1 160 ? -17.655 0.159 -0.110 1.00 96.44 160 PHE A CA 1
ATOM 1221 C C . PHE A 1 160 ? -18.609 -0.977 -0.495 1.00 96.44 160 PHE A C 1
ATOM 1223 O O . PHE A 1 160 ? -18.565 -1.448 -1.628 1.00 96.44 160 PHE A O 1
ATOM 1230 N N . ILE A 1 161 ? -19.445 -1.423 0.445 1.00 96.06 161 ILE A N 1
ATOM 1231 C CA . ILE A 1 161 ? -20.351 -2.567 0.307 1.00 96.06 161 ILE A CA 1
ATOM 1232 C C . ILE A 1 161 ? -21.756 -2.222 0.828 1.00 96.06 161 ILE A C 1
ATOM 1234 O O . ILE A 1 161 ? -22.410 -3.037 1.475 1.00 96.06 161 ILE A O 1
ATOM 1238 N N . ASP A 1 162 ? -22.205 -0.988 0.585 1.00 93.94 162 ASP A N 1
ATOM 1239 C CA . ASP A 1 162 ? -23.535 -0.471 0.948 1.00 93.94 162 ASP A CA 1
ATOM 1240 C C . ASP A 1 162 ? -23.898 -0.600 2.435 1.00 93.94 162 ASP A C 1
ATOM 1242 O O . ASP A 1 162 ? -25.033 -0.893 2.802 1.00 93.94 162 ASP A O 1
ATOM 1246 N N . GLY A 1 163 ? -22.917 -0.413 3.319 1.00 94.31 163 GLY A N 1
ATOM 1247 C CA . GLY A 1 163 ? -23.124 -0.472 4.766 1.00 94.31 163 GLY A CA 1
ATOM 1248 C C . GLY A 1 163 ? -23.309 -1.887 5.318 1.00 94.31 163 GLY A C 1
ATOM 1249 O O . GLY A 1 163 ? -23.554 -2.034 6.516 1.00 94.31 163 GLY A O 1
ATOM 1250 N N . LYS A 1 164 ? -23.180 -2.931 4.487 1.00 94.12 164 LYS A N 1
ATOM 1251 C CA . LYS A 1 164 ? -23.309 -4.322 4.934 1.00 94.12 164 LYS A CA 1
ATOM 1252 C C . LYS A 1 164 ? -22.264 -4.647 6.015 1.00 94.12 164 LYS A C 1
ATOM 1254 O O . LYS A 1 164 ? -21.128 -4.163 5.938 1.00 94.12 164 LYS A O 1
ATOM 1259 N N . PRO A 1 165 ? -22.608 -5.490 7.008 1.00 96.12 165 PRO A N 1
ATOM 1260 C CA . PRO A 1 165 ? -21.641 -5.979 7.981 1.00 96.12 165 PRO A CA 1
ATOM 1261 C C . PRO A 1 165 ? -20.478 -6.704 7.298 1.00 96.12 165 PRO A C 1
ATOM 1263 O O . PRO A 1 165 ? -20.687 -7.512 6.392 1.00 96.12 165 PRO A O 1
ATOM 1266 N N . ILE A 1 166 ? -19.256 -6.450 7.766 1.00 98.12 166 ILE A N 1
ATOM 1267 C CA . ILE A 1 166 ? -18.072 -7.200 7.339 1.00 98.12 166 ILE A CA 1
ATOM 1268 C C . ILE A 1 166 ? -17.871 -8.358 8.321 1.00 98.12 166 ILE A C 1
ATOM 1270 O O . ILE A 1 166 ? -17.649 -8.104 9.507 1.00 98.12 166 ILE A O 1
ATOM 1274 N N . PRO A 1 167 ? -17.957 -9.618 7.868 1.00 97.88 167 PRO A N 1
ATOM 1275 C CA . PRO A 1 167 ? -17.848 -10.770 8.750 1.00 97.88 167 PRO A CA 1
ATOM 1276 C C . PRO A 1 167 ? -16.395 -10.970 9.211 1.00 97.88 167 PRO A C 1
ATOM 1278 O O . PRO A 1 167 ? -15.454 -10.696 8.464 1.00 97.88 167 PRO A O 1
ATOM 1281 N N . LYS A 1 168 ? -16.206 -11.498 10.430 1.00 97.69 168 LYS A N 1
ATOM 1282 C CA . LYS A 1 168 ? -14.878 -11.742 11.030 1.00 97.69 168 LYS A CA 1
ATOM 1283 C C . LYS A 1 168 ? -13.917 -12.521 10.113 1.00 97.69 168 LYS A C 1
ATOM 1285 O O . LYS A 1 168 ? -12.786 -12.062 9.984 1.00 97.69 168 LYS A O 1
ATOM 1290 N N . PRO A 1 169 ? -14.336 -13.584 9.389 1.00 98.31 169 PRO A N 1
ATOM 1291 C CA . PRO A 1 169 ? -13.466 -14.253 8.420 1.00 98.31 169 PRO A CA 1
ATOM 1292 C C . PRO A 1 169 ? -12.859 -13.321 7.362 1.00 98.31 169 PRO A C 1
ATOM 1294 O O . PRO A 1 169 ? -11.680 -13.438 7.059 1.00 98.31 169 PRO A O 1
ATOM 1297 N N . ALA A 1 170 ? -13.609 -12.335 6.852 1.00 98.44 170 ALA A N 1
ATOM 1298 C CA . ALA A 1 170 ? -13.076 -11.378 5.878 1.00 98.44 170 ALA A CA 1
ATOM 1299 C C . ALA A 1 170 ? -12.065 -10.403 6.511 1.00 98.44 170 ALA A C 1
ATOM 1301 O O . ALA A 1 170 ? -11.105 -9.990 5.862 1.00 98.44 170 ALA A O 1
ATOM 1302 N N . ILE A 1 171 ? -12.257 -10.041 7.785 1.00 98.44 171 ILE A N 1
ATOM 1303 C CA . ILE A 1 171 ? -11.300 -9.220 8.544 1.00 98.44 171 ILE A CA 1
ATOM 1304 C C . ILE A 1 171 ? -10.008 -10.009 8.777 1.00 98.44 171 ILE A C 1
ATOM 1306 O O . ILE A 1 171 ? -8.919 -9.479 8.560 1.00 98.44 171 ILE A O 1
ATOM 1310 N N . ASP A 1 172 ? -10.117 -11.278 9.171 1.00 98.06 172 ASP A N 1
ATOM 1311 C CA . ASP A 1 172 ? -8.965 -12.151 9.397 1.00 98.06 172 ASP A CA 1
ATOM 1312 C C . ASP A 1 172 ? -8.192 -12.419 8.108 1.00 98.06 172 ASP A C 1
ATOM 1314 O O . ASP A 1 172 ? -6.975 -12.241 8.088 1.00 98.06 172 ASP A O 1
ATOM 1318 N N . ALA A 1 173 ? -8.891 -12.700 7.009 1.00 98.12 173 ALA A N 1
ATOM 1319 C CA . ALA A 1 173 ? -8.307 -12.798 5.677 1.00 98.12 173 ALA A CA 1
ATOM 1320 C C . ALA A 1 173 ? -7.569 -11.506 5.271 1.00 98.12 173 ALA A C 1
ATOM 1322 O O . ALA A 1 173 ? -6.448 -11.542 4.768 1.00 98.12 173 ALA A O 1
ATOM 1323 N N . ALA A 1 174 ? -8.134 -10.331 5.564 1.00 97.75 174 ALA A N 1
ATOM 1324 C CA . ALA A 1 174 ? -7.477 -9.057 5.280 1.00 97.75 174 ALA A CA 1
ATOM 1325 C C . ALA A 1 174 ? -6.181 -8.841 6.081 1.00 97.75 174 ALA A C 1
ATOM 1327 O O . ALA A 1 174 ? -5.259 -8.191 5.579 1.00 97.75 174 ALA A O 1
ATOM 1328 N N . ARG A 1 175 ? -6.088 -9.387 7.301 1.00 96.69 175 ARG A N 1
ATOM 1329 C CA . ARG A 1 175 ? -4.913 -9.266 8.184 1.00 96.69 175 ARG A CA 1
ATOM 1330 C C . ARG A 1 175 ? -3.723 -10.112 7.738 1.00 96.69 175 ARG A C 1
ATOM 1332 O O . ARG A 1 175 ? -2.602 -9.800 8.146 1.00 96.69 175 ARG A O 1
ATOM 1339 N N . THR A 1 176 ? -3.942 -11.164 6.950 1.00 96.06 176 THR A N 1
ATOM 1340 C CA . THR A 1 176 ? -2.879 -12.105 6.561 1.00 96.06 176 THR A CA 1
ATOM 1341 C C . THR A 1 176 ? -2.050 -11.609 5.377 1.00 96.06 176 THR A C 1
ATOM 1343 O O . THR A 1 176 ? -0.967 -12.139 5.145 1.00 96.06 176 THR A O 1
ATOM 1346 N N . ALA A 1 177 ? -2.501 -10.570 4.664 1.00 93.19 177 ALA A N 1
ATOM 1347 C CA . ALA A 1 177 ? -1.830 -10.039 3.479 1.00 93.19 177 ALA A CA 1
ATOM 1348 C C . ALA A 1 177 ? -0.344 -9.706 3.718 1.00 93.19 177 ALA A C 1
ATOM 1350 O O . ALA A 1 177 ? 0.024 -9.018 4.681 1.00 93.19 177 ALA A O 1
ATOM 1351 N N . LEU A 1 178 ? 0.524 -10.120 2.787 1.00 92.12 178 LEU A N 1
ATOM 1352 C CA . LEU A 1 178 ? 1.949 -9.807 2.868 1.00 92.12 178 LEU A CA 1
ATOM 1353 C C . LEU A 1 178 ? 2.208 -8.314 2.639 1.00 92.12 178 LEU A C 1
ATOM 1355 O O . LEU A 1 178 ? 1.640 -7.683 1.745 1.00 92.12 178 LEU A O 1
ATOM 1359 N N . ASN A 1 179 ? 3.117 -7.754 3.442 1.00 84.00 179 ASN A N 1
ATOM 1360 C CA . ASN A 1 179 ? 3.515 -6.344 3.367 1.00 84.00 179 ASN A CA 1
ATOM 1361 C C . ASN A 1 179 ? 5.003 -6.157 3.019 1.00 84.00 179 ASN A C 1
ATOM 1363 O O . ASN A 1 179 ? 5.443 -5.027 2.797 1.00 84.00 179 ASN A O 1
ATOM 1367 N N . SER A 1 180 ? 5.786 -7.239 2.975 1.00 82.50 180 SER A N 1
ATOM 1368 C CA . SER A 1 180 ? 7.198 -7.201 2.603 1.00 82.50 180 SER A CA 1
ATOM 1369 C C . SER A 1 180 ? 7.626 -8.467 1.861 1.00 82.50 180 SER A C 1
ATOM 1371 O O . SER A 1 180 ? 7.105 -9.554 2.111 1.00 82.50 180 SER A O 1
ATOM 1373 N N . ILE A 1 181 ? 8.623 -8.337 0.980 1.00 79.69 181 ILE A N 1
ATOM 1374 C CA . ILE A 1 181 ? 9.224 -9.479 0.266 1.00 79.69 181 ILE A CA 1
ATOM 1375 C C . ILE A 1 181 ? 9.820 -10.488 1.262 1.00 79.69 181 ILE A C 1
ATOM 1377 O O . ILE A 1 181 ? 9.740 -11.690 1.037 1.00 79.69 181 ILE A O 1
ATOM 1381 N N . GLY A 1 182 ? 10.373 -10.016 2.386 1.00 77.62 182 GLY A N 1
ATOM 1382 C CA . GLY A 1 182 ? 10.935 -10.887 3.422 1.00 77.62 182 GLY A CA 1
ATOM 1383 C C . GLY A 1 182 ? 9.900 -11.828 4.043 1.00 77.62 182 GLY A C 1
ATOM 1384 O O . GLY A 1 182 ? 10.219 -12.984 4.319 1.00 77.62 182 GLY A O 1
ATOM 1385 N N . ASP A 1 183 ? 8.653 -11.374 4.195 1.00 78.62 183 ASP A N 1
ATOM 1386 C CA . ASP A 1 183 ? 7.566 -12.217 4.705 1.00 78.62 183 ASP A CA 1
ATOM 1387 C C . ASP A 1 183 ? 7.181 -13.321 3.711 1.00 78.62 183 ASP A C 1
ATOM 1389 O O . ASP A 1 183 ? 6.797 -14.410 4.131 1.00 78.62 183 ASP A O 1
ATOM 1393 N N . ALA A 1 184 ? 7.348 -13.072 2.408 1.00 80.44 184 ALA A N 1
ATOM 1394 C CA . ALA A 1 184 ? 7.028 -14.025 1.344 1.00 80.44 184 ALA A CA 1
ATOM 1395 C C . ALA A 1 184 ? 7.998 -15.209 1.264 1.00 80.44 184 ALA A C 1
ATOM 1397 O O . ALA A 1 184 ? 7.653 -16.252 0.719 1.00 80.44 184 ALA A O 1
ATOM 1398 N N . ILE A 1 185 ? 9.207 -15.071 1.816 1.00 81.94 185 ILE A N 1
ATOM 1399 C CA . ILE A 1 185 ? 10.207 -16.149 1.830 1.00 81.94 185 ILE A CA 1
ATOM 1400 C C . ILE A 1 185 ? 9.830 -17.233 2.854 1.00 81.94 185 ILE A C 1
ATOM 1402 O O . ILE A 1 185 ? 10.285 -18.368 2.745 1.00 81.94 185 ILE A O 1
ATOM 1406 N N . ARG A 1 186 ? 8.984 -16.918 3.846 1.00 86.44 186 ARG A N 1
ATOM 1407 C CA . ARG A 1 186 ? 8.506 -17.887 4.841 1.00 86.44 186 ARG A CA 1
ATOM 1408 C C . ARG A 1 186 ? 7.303 -18.652 4.268 1.00 86.44 186 ARG A C 1
ATOM 1410 O O . ARG A 1 186 ? 6.236 -18.048 4.158 1.00 86.44 186 ARG A O 1
ATOM 1417 N N . PRO A 1 187 ? 7.412 -19.964 3.964 1.00 85.88 187 PRO A N 1
ATOM 1418 C CA . PRO A 1 187 ? 6.371 -20.678 3.216 1.00 85.88 187 PRO A CA 1
ATOM 1419 C C . PRO A 1 187 ? 4.989 -20.641 3.877 1.00 85.88 187 PRO A C 1
ATOM 1421 O O . PRO A 1 187 ? 3.996 -20.403 3.198 1.00 85.88 187 PRO A O 1
ATOM 1424 N N . GLY A 1 188 ? 4.926 -20.793 5.205 1.00 91.19 188 GLY A N 1
ATOM 1425 C CA . GLY A 1 188 ? 3.659 -20.736 5.942 1.00 91.19 188 GLY A CA 1
ATOM 1426 C C . GLY A 1 188 ? 2.991 -19.358 5.891 1.00 91.19 188 GLY A C 1
ATOM 1427 O O . GLY A 1 188 ? 1.782 -19.270 5.711 1.00 91.19 188 GLY A O 1
ATOM 1428 N N . ASN A 1 189 ? 3.769 -18.272 5.972 1.00 91.75 189 ASN A N 1
ATOM 1429 C CA . ASN A 1 189 ? 3.220 -16.919 5.845 1.00 91.75 189 ASN A CA 1
ATOM 1430 C C . ASN A 1 189 ? 2.679 -16.680 4.436 1.00 91.75 189 ASN A C 1
ATOM 1432 O O . ASN A 1 189 ? 1.603 -16.112 4.286 1.00 91.75 189 ASN A O 1
ATOM 1436 N N . TYR A 1 190 ? 3.419 -17.125 3.417 1.00 93.88 190 TYR A N 1
ATOM 1437 C CA . TYR A 1 190 ? 2.999 -17.004 2.028 1.00 93.88 190 TYR A CA 1
ATOM 1438 C C . TYR A 1 190 ? 1.686 -17.747 1.762 1.00 93.88 190 TYR A C 1
ATOM 1440 O O . TYR A 1 190 ? 0.756 -17.141 1.245 1.00 93.88 190 TYR A O 1
ATOM 1448 N N . GLN A 1 191 ? 1.584 -19.019 2.162 1.00 95.12 191 GLN A N 1
ATOM 1449 C CA . GLN A 1 191 ? 0.378 -19.829 1.956 1.00 95.12 191 GLN A CA 1
ATOM 1450 C C . GLN A 1 191 ? -0.849 -19.218 2.643 1.00 95.12 191 GLN A C 1
ATOM 1452 O O . GLN A 1 191 ? -1.886 -19.050 2.008 1.00 95.12 191 GLN A O 1
ATOM 1457 N N . THR A 1 192 ? -0.719 -18.821 3.912 1.00 95.94 192 THR A N 1
ATOM 1458 C CA . THR A 1 192 ? -1.810 -18.181 4.662 1.00 95.94 192 THR A CA 1
ATOM 1459 C C . THR A 1 192 ? -2.235 -16.852 4.037 1.00 95.94 192 THR A C 1
ATOM 1461 O O . THR A 1 192 ? -3.424 -16.539 3.981 1.00 95.94 192 THR A O 1
ATOM 1464 N N . ALA A 1 193 ? -1.279 -16.055 3.558 1.00 96.25 193 ALA A N 1
ATOM 1465 C CA . ALA A 1 193 ? -1.570 -14.786 2.907 1.00 96.25 193 ALA A CA 1
ATOM 1466 C C . ALA A 1 193 ? -2.228 -14.973 1.534 1.00 96.25 193 ALA A C 1
ATOM 1468 O O . ALA A 1 193 ? -3.186 -14.276 1.220 1.00 96.25 193 ALA A O 1
ATOM 1469 N N . HIS A 1 194 ? -1.744 -15.924 0.734 1.00 96.50 194 HIS A N 1
ATOM 1470 C CA . HIS A 1 194 ? -2.300 -16.267 -0.576 1.00 96.50 194 HIS A CA 1
ATOM 1471 C C . HIS A 1 194 ? -3.755 -16.730 -0.454 1.00 96.50 194 HIS A C 1
ATOM 1473 O O . HIS A 1 194 ? -4.643 -16.130 -1.056 1.00 96.50 194 HIS A O 1
ATOM 1479 N N . GLN A 1 195 ? -4.014 -17.693 0.435 1.00 97.38 195 GLN A N 1
ATOM 1480 C CA . GLN A 1 195 ? -5.365 -18.172 0.728 1.00 97.38 195 GLN A CA 1
ATOM 1481 C C . GLN A 1 195 ? -6.268 -17.052 1.273 1.00 97.38 195 GLN A C 1
ATOM 1483 O O . GLN A 1 195 ? -7.397 -16.886 0.815 1.00 97.38 195 GLN A O 1
ATOM 1488 N N . GLY A 1 196 ? -5.767 -16.231 2.201 1.00 97.44 196 GLY A N 1
ATOM 1489 C CA . GLY A 1 196 ? -6.527 -15.096 2.732 1.00 97.44 196 GLY A CA 1
ATOM 1490 C C . GLY A 1 196 ? -6.886 -14.067 1.656 1.00 97.44 196 GLY A C 1
ATOM 1491 O O . GLY A 1 196 ? -8.008 -13.566 1.624 1.00 97.44 196 GLY A O 1
ATOM 1492 N N . MET A 1 197 ? -5.986 -13.783 0.711 1.00 97.00 197 MET A N 1
ATOM 1493 C CA . MET A 1 197 ? -6.298 -12.881 -0.401 1.00 97.00 197 MET A CA 1
ATOM 1494 C C . MET A 1 197 ? -7.369 -13.452 -1.338 1.00 97.00 197 MET A C 1
ATOM 1496 O O . MET A 1 197 ? -8.181 -12.683 -1.857 1.00 97.00 197 MET A O 1
ATOM 1500 N N . HIS A 1 198 ? -7.425 -14.774 -1.518 1.00 97.44 198 HIS A N 1
ATOM 1501 C CA . HIS A 1 198 ? -8.504 -15.430 -2.264 1.00 97.44 198 HIS A CA 1
ATOM 1502 C C . HIS A 1 198 ? -9.850 -15.284 -1.559 1.00 97.44 198 HIS A C 1
ATOM 1504 O O . HIS A 1 198 ? -10.808 -14.801 -2.163 1.00 97.44 198 HIS A O 1
ATOM 1510 N N . GLU A 1 199 ? -9.908 -15.617 -0.271 1.00 97.88 199 GLU A N 1
ATOM 1511 C CA . GLU A 1 199 ? -11.124 -15.499 0.542 1.00 97.88 199 GLU A CA 1
ATOM 1512 C C . GLU A 1 199 ? -11.644 -14.059 0.587 1.00 97.88 199 GLU A C 1
ATOM 1514 O O . GLU A 1 199 ? -12.838 -13.804 0.403 1.00 97.88 199 GLU A O 1
ATOM 1519 N N . LEU A 1 200 ? -10.739 -13.095 0.768 1.00 97.62 200 LEU A N 1
ATOM 1520 C CA . LEU A 1 200 ? -11.082 -11.679 0.754 1.00 97.62 200 LEU A CA 1
ATOM 1521 C C . LEU A 1 200 ? -11.572 -11.228 -0.627 1.00 97.62 200 LEU A C 1
ATOM 1523 O O . LEU A 1 200 ? -12.555 -10.492 -0.722 1.00 97.62 200 LEU A O 1
ATOM 1527 N N . GLY A 1 201 ? -10.914 -11.673 -1.699 1.00 96.88 201 GLY A N 1
ATOM 1528 C CA . GLY A 1 201 ? -11.330 -11.392 -3.071 1.00 96.88 201 GLY A CA 1
ATOM 1529 C C . GLY A 1 201 ? -12.730 -11.928 -3.379 1.00 96.88 201 GLY A C 1
ATOM 1530 O O . GLY A 1 201 ? -13.528 -11.228 -4.013 1.00 96.88 201 GLY A O 1
ATOM 1531 N N . ASP A 1 202 ? -13.058 -13.126 -2.893 1.00 97.25 202 ASP A N 1
ATOM 1532 C CA . ASP A 1 202 ? -14.377 -13.747 -3.057 1.00 97.25 202 ASP A CA 1
ATOM 1533 C C . ASP A 1 202 ? -15.450 -12.987 -2.275 1.00 97.25 202 ASP A C 1
ATOM 1535 O O . ASP A 1 202 ? -16.487 -12.633 -2.844 1.00 97.25 202 ASP A O 1
ATOM 1539 N N . PHE A 1 203 ? -15.162 -12.619 -1.022 1.00 97.69 203 PHE A N 1
ATOM 1540 C CA . PHE A 1 203 ? -16.034 -11.751 -0.232 1.00 97.69 203 PHE A CA 1
ATOM 1541 C C . PHE A 1 203 ? -16.303 -10.416 -0.937 1.00 97.69 203 PHE A C 1
ATOM 1543 O O . PHE A 1 203 ? -17.460 -10.040 -1.124 1.00 97.69 203 PHE A O 1
ATOM 1550 N N . CYS A 1 204 ? -15.258 -9.703 -1.372 1.00 97.12 204 CYS A N 1
ATOM 1551 C CA . CYS A 1 204 ? -15.414 -8.413 -2.045 1.00 97.12 204 CYS A CA 1
ATOM 1552 C C . CYS A 1 204 ? -16.191 -8.545 -3.361 1.00 97.12 204 CYS A C 1
ATOM 1554 O O . CYS A 1 204 ? -17.007 -7.682 -3.673 1.00 97.12 204 CYS A O 1
ATOM 1556 N N . THR A 1 205 ? -15.979 -9.629 -4.112 1.00 96.00 205 THR A N 1
ATOM 1557 C CA . THR A 1 205 ? -16.720 -9.897 -5.355 1.00 96.00 205 THR A CA 1
ATOM 1558 C C . THR A 1 205 ? -18.212 -10.078 -5.092 1.00 96.00 205 THR A C 1
ATOM 1560 O O . THR A 1 205 ? -19.024 -9.554 -5.843 1.00 96.00 205 THR A O 1
ATOM 1563 N N . ALA A 1 206 ? -18.577 -10.788 -4.023 1.00 96.69 206 ALA A N 1
ATOM 1564 C CA . ALA A 1 206 ? -19.974 -11.008 -3.663 1.00 96.69 206 ALA A CA 1
ATOM 1565 C C . ALA A 1 206 ? -20.638 -9.776 -3.017 1.00 96.69 206 ALA A C 1
ATOM 1567 O O . ALA A 1 206 ? -21.852 -9.597 -3.118 1.00 96.69 206 ALA A O 1
ATOM 1568 N N . ALA A 1 207 ? -19.868 -8.943 -2.312 1.00 96.75 207 ALA A N 1
ATOM 1569 C CA . ALA A 1 207 ? -20.409 -7.856 -1.500 1.00 96.75 207 ALA A CA 1
ATOM 1570 C C . ALA A 1 207 ? -20.632 -6.544 -2.273 1.00 96.75 207 ALA A C 1
ATOM 1572 O O . ALA A 1 207 ? -21.578 -5.815 -1.948 1.00 96.75 207 ALA A O 1
ATOM 1573 N N . ILE A 1 208 ? -19.775 -6.243 -3.258 1.00 96.31 208 ILE A N 1
ATOM 1574 C CA . ILE A 1 208 ? -19.816 -5.003 -4.048 1.00 96.31 208 ILE A CA 1
ATOM 1575 C C . ILE A 1 208 ? -20.994 -5.029 -5.023 1.00 96.31 208 ILE A C 1
ATOM 1577 O O . ILE A 1 208 ? -21.193 -5.988 -5.760 1.00 96.31 208 ILE A O 1
ATOM 1581 N N . THR A 1 209 ? -21.747 -3.935 -5.051 1.00 95.19 209 THR A N 1
ATOM 1582 C CA . THR A 1 209 ? -22.904 -3.730 -5.938 1.00 95.19 209 THR A CA 1
ATOM 1583 C C . THR A 1 209 ? -22.618 -2.751 -7.077 1.00 95.19 209 THR A C 1
ATOM 1585 O O . THR A 1 209 ? -23.366 -2.693 -8.051 1.00 95.19 209 THR A O 1
ATOM 1588 N N . LEU A 1 210 ? -21.536 -1.975 -6.964 1.00 93.19 210 LEU A N 1
ATOM 1589 C CA . LEU A 1 210 ? -21.123 -1.016 -7.981 1.00 93.19 210 LEU A CA 1
ATOM 1590 C C . LEU A 1 210 ? -20.510 -1.726 -9.201 1.00 93.19 210 LEU A C 1
ATOM 1592 O O . LEU A 1 210 ? -19.858 -2.760 -9.043 1.00 93.19 210 LEU A O 1
ATOM 1596 N N . PRO A 1 211 ? -20.643 -1.147 -10.409 1.00 91.44 211 PRO A N 1
ATOM 1597 C CA . PRO A 1 211 ? -19.995 -1.681 -11.601 1.00 91.44 211 PRO A CA 1
ATOM 1598 C C . PRO A 1 211 ? -18.458 -1.731 -11.458 1.00 91.44 211 PRO A C 1
ATOM 1600 O O . PRO A 1 211 ? -17.878 -0.799 -10.880 1.00 91.44 211 PRO A O 1
ATOM 1603 N N . PRO A 1 212 ? -17.767 -2.745 -12.020 1.00 85.69 212 PRO A N 1
ATOM 1604 C CA . PRO A 1 212 ? -16.302 -2.877 -11.967 1.00 85.69 212 PRO A CA 1
ATOM 1605 C C . PRO A 1 212 ? -15.520 -1.663 -12.497 1.00 85.69 212 PRO A C 1
ATOM 1607 O O . PRO A 1 212 ? -14.379 -1.414 -12.102 1.00 85.69 212 PRO A O 1
ATOM 1610 N N . GLU A 1 213 ? -16.131 -0.885 -13.385 1.00 86.31 213 GLU A N 1
ATOM 1611 C CA . GLU A 1 213 ? -15.605 0.346 -13.977 1.00 86.31 213 GLU A CA 1
ATOM 1612 C C . GLU A 1 213 ? -15.564 1.490 -12.959 1.00 86.31 213 GLU A C 1
ATOM 1614 O O . GLU A 1 213 ? -14.803 2.439 -13.130 1.00 86.31 213 GLU A O 1
ATOM 1619 N N . GLN A 1 214 ? -16.371 1.404 -11.897 1.00 90.12 214 GLN A N 1
ATOM 1620 C CA . GLN A 1 214 ? -16.425 2.369 -10.801 1.00 90.12 214 GLN A CA 1
ATOM 1621 C C . GLN A 1 214 ? -15.716 1.868 -9.546 1.00 90.12 214 GLN A C 1
ATOM 1623 O O . GLN A 1 214 ? -15.122 2.676 -8.831 1.00 90.12 214 GLN A O 1
ATOM 1628 N N . LEU A 1 215 ? -15.768 0.564 -9.267 1.00 92.56 215 LEU A N 1
ATOM 1629 C CA . LEU A 1 215 ? -15.112 -0.032 -8.110 1.00 92.56 215 LEU A CA 1
ATOM 1630 C C . LEU A 1 215 ? -14.831 -1.514 -8.362 1.00 92.56 215 LEU A C 1
ATOM 1632 O O . LEU A 1 215 ? -15.757 -2.300 -8.542 1.00 92.56 215 LEU A O 1
ATOM 1636 N N . LYS A 1 216 ? -13.555 -1.917 -8.335 1.00 93.62 216 LYS A N 1
ATOM 1637 C CA . LYS A 1 216 ? -13.198 -3.336 -8.454 1.00 93.62 216 LYS A CA 1
ATOM 1638 C C . LYS A 1 216 ? -13.110 -3.999 -7.077 1.00 93.62 216 LYS A C 1
ATOM 1640 O O . LYS A 1 216 ? -12.662 -3.350 -6.127 1.00 93.62 216 LYS A O 1
ATOM 1645 N N . PRO A 1 217 ? -13.375 -5.317 -6.978 1.00 95.38 217 PRO A N 1
ATOM 1646 C CA . PRO A 1 217 ? -13.099 -6.099 -5.771 1.00 95.38 217 PRO A CA 1
ATOM 1647 C C . PRO A 1 217 ? -11.689 -5.893 -5.218 1.00 95.38 217 PRO A C 1
ATOM 1649 O O . PRO A 1 217 ? -11.519 -5.748 -4.012 1.00 95.38 217 PRO A O 1
ATOM 1652 N N . MET A 1 218 ? -10.690 -5.774 -6.097 1.00 95.00 218 MET A N 1
ATOM 1653 C CA . MET A 1 218 ? -9.303 -5.560 -5.686 1.00 95.00 218 MET A CA 1
ATOM 1654 C C . MET A 1 218 ? -9.038 -4.198 -5.033 1.00 95.00 218 MET A C 1
ATOM 1656 O O . MET A 1 218 ? -8.147 -4.095 -4.197 1.00 95.00 218 MET A O 1
ATOM 1660 N N . ASP A 1 219 ? -9.822 -3.159 -5.340 1.00 95.00 219 ASP A N 1
ATOM 1661 C CA . ASP A 1 219 ? -9.693 -1.867 -4.652 1.00 95.00 219 ASP A CA 1
ATOM 1662 C C . ASP A 1 219 ? -10.179 -1.958 -3.202 1.00 95.00 219 ASP A C 1
ATOM 1664 O O . ASP A 1 219 ? -9.564 -1.395 -2.294 1.00 95.00 219 ASP A O 1
ATOM 1668 N N . VAL A 1 220 ? -11.270 -2.697 -2.983 1.00 96.12 220 VAL A N 1
ATOM 1669 C CA . VAL A 1 220 ? -11.855 -2.901 -1.653 1.00 96.12 220 VAL A CA 1
ATOM 1670 C C . VAL A 1 220 ? -11.005 -3.864 -0.835 1.00 96.12 220 VAL A C 1
ATOM 1672 O O . VAL A 1 220 ? -10.666 -3.541 0.300 1.00 96.12 220 VAL A O 1
ATOM 1675 N N . ALA A 1 221 ? -10.574 -4.985 -1.422 1.00 97.00 221 ALA A N 1
ATOM 1676 C CA . ALA A 1 221 ? -9.657 -5.927 -0.785 1.00 97.00 221 ALA A CA 1
ATOM 1677 C C . ALA A 1 221 ? -8.352 -5.229 -0.372 1.00 97.00 221 ALA A C 1
ATOM 1679 O O . ALA A 1 221 ? -7.920 -5.340 0.777 1.00 97.00 221 ALA A O 1
ATOM 1680 N N . HIS A 1 222 ? -7.778 -4.412 -1.268 1.00 95.94 222 HIS A N 1
ATOM 1681 C CA . HIS A 1 222 ? -6.624 -3.578 -0.951 1.00 95.94 222 HIS A CA 1
ATOM 1682 C C . HIS A 1 222 ? -6.864 -2.704 0.284 1.00 95.94 222 HIS A C 1
ATOM 1684 O O . HIS A 1 222 ? -6.043 -2.696 1.207 1.00 95.94 222 HIS A O 1
ATOM 1690 N N . ASN A 1 223 ? -7.974 -1.959 0.304 1.00 96.56 223 ASN A N 1
ATOM 1691 C CA . ASN A 1 223 ? -8.275 -1.034 1.389 1.00 96.56 223 ASN A CA 1
ATOM 1692 C C . ASN A 1 223 ? -8.560 -1.768 2.709 1.00 96.56 223 ASN A C 1
ATOM 1694 O O . ASN A 1 223 ? -8.070 -1.343 3.753 1.00 96.56 223 ASN A O 1
ATOM 1698 N N . MET A 1 224 ? -9.271 -2.899 2.673 1.00 97.81 224 MET A N 1
ATOM 1699 C CA . MET A 1 224 ? -9.514 -3.744 3.844 1.00 97.81 224 MET A CA 1
ATOM 1700 C C . MET A 1 224 ? -8.202 -4.239 4.453 1.00 97.81 224 MET A C 1
ATOM 1702 O O . MET A 1 224 ? -7.970 -4.012 5.641 1.00 97.81 224 MET A O 1
ATOM 1706 N N . SER A 1 225 ? -7.296 -4.812 3.655 1.00 97.19 225 SER A N 1
ATOM 1707 C CA . SER A 1 225 ? -5.977 -5.239 4.143 1.00 97.19 225 SER A CA 1
ATOM 1708 C C . SER A 1 225 ? -5.113 -4.063 4.598 1.00 97.19 225 SER A C 1
ATOM 1710 O O . SER A 1 225 ? -4.379 -4.157 5.581 1.00 97.19 225 SER A O 1
ATOM 1712 N N . ALA A 1 226 ? -5.188 -2.916 3.918 1.00 95.75 226 ALA A N 1
ATOM 1713 C CA . ALA A 1 226 ? -4.464 -1.718 4.333 1.00 95.75 226 ALA A CA 1
ATOM 1714 C C . ALA A 1 226 ? -4.940 -1.187 5.686 1.00 95.75 226 ALA A C 1
ATOM 1716 O O . ALA A 1 226 ? -4.108 -0.814 6.520 1.00 95.75 226 ALA A O 1
ATOM 1717 N N . VAL A 1 227 ? -6.248 -1.215 5.934 1.00 97.50 227 VAL A N 1
ATOM 1718 C CA . VAL A 1 227 ? -6.830 -0.855 7.225 1.00 97.50 227 VAL A CA 1
ATOM 1719 C C . VAL A 1 227 ? -6.424 -1.865 8.296 1.00 97.50 227 VAL A C 1
ATOM 1721 O O . VAL A 1 227 ? -5.877 -1.470 9.325 1.00 97.50 227 VAL A O 1
ATOM 1724 N N . ALA A 1 228 ? -6.606 -3.157 8.023 1.00 97.31 228 ALA A N 1
ATOM 1725 C CA . ALA A 1 228 ? -6.317 -4.248 8.947 1.00 97.31 228 ALA A CA 1
ATOM 1726 C C . ALA A 1 228 ? -4.843 -4.305 9.384 1.00 97.31 228 ALA A C 1
ATOM 1728 O O . ALA A 1 228 ? -4.550 -4.584 10.547 1.00 97.31 228 ALA A O 1
ATOM 1729 N N . CYS A 1 229 ? -3.907 -4.016 8.473 1.00 94.25 229 CYS A N 1
ATOM 1730 C CA . CYS A 1 229 ? -2.473 -4.146 8.731 1.00 94.25 229 CYS A CA 1
ATOM 1731 C C . CYS A 1 229 ? -1.773 -2.810 8.996 1.00 94.25 229 CYS A C 1
ATOM 1733 O O . CYS A 1 229 ? -1.042 -2.672 9.975 1.00 94.25 229 CYS A O 1
ATOM 1735 N N . SER A 1 230 ? -1.898 -1.846 8.082 1.00 93.94 230 SER A N 1
ATOM 1736 C CA . SER A 1 230 ? -1.068 -0.637 8.096 1.00 93.94 230 SER A CA 1
ATOM 1737 C C . SER A 1 230 ? -1.707 0.489 8.909 1.00 93.94 230 SER A C 1
ATOM 1739 O O . SER A 1 230 ? -1.004 1.190 9.635 1.00 93.94 230 SER A O 1
ATOM 1741 N N . PHE A 1 231 ? -3.029 0.662 8.823 1.00 96.56 231 PHE A N 1
ATOM 1742 C CA . PHE A 1 231 ? -3.739 1.716 9.552 1.00 96.56 231 PHE A CA 1
ATOM 1743 C C . PHE A 1 231 ? -3.842 1.415 11.050 1.00 96.56 231 PHE A C 1
ATOM 1745 O O . PHE A 1 231 ? -3.578 2.296 11.863 1.00 96.56 231 PHE A O 1
ATOM 1752 N N . THR A 1 232 ? -4.120 0.164 11.426 1.00 96.94 232 THR A N 1
ATOM 1753 C CA . THR A 1 232 ? -4.061 -0.311 12.823 1.00 96.94 232 THR A CA 1
ATOM 1754 C C . THR A 1 232 ? -2.695 -0.031 13.460 1.00 96.94 232 THR A C 1
ATOM 1756 O O . THR A 1 232 ? -2.619 0.529 14.555 1.00 96.94 232 THR A O 1
ATOM 1759 N N . LYS A 1 233 ? -1.597 -0.326 12.748 1.00 95.75 233 LYS A N 1
ATOM 1760 C CA . LYS A 1 233 ? -0.232 0.020 13.179 1.00 95.75 233 LYS A CA 1
ATOM 1761 C C . LYS A 1 233 ? -0.034 1.529 13.304 1.00 95.75 233 LYS A C 1
ATOM 1763 O O . LYS A 1 233 ? 0.529 1.975 14.296 1.00 95.75 233 LYS A O 1
ATOM 1768 N N . ALA A 1 234 ? -0.517 2.319 12.344 1.00 96.69 234 ALA A N 1
ATOM 1769 C CA . ALA A 1 234 ? -0.431 3.778 12.408 1.00 96.69 234 ALA A CA 1
ATOM 1770 C C . ALA A 1 234 ? -1.163 4.350 13.636 1.00 96.69 234 ALA A C 1
ATOM 1772 O O . ALA A 1 234 ? -0.632 5.234 14.305 1.00 96.69 234 ALA A O 1
ATOM 1773 N N . VAL A 1 235 ? -2.329 3.798 13.983 1.00 97.88 235 VAL A N 1
ATOM 1774 C CA . VAL A 1 235 ? -3.094 4.167 15.183 1.00 97.88 235 VAL A CA 1
ATOM 1775 C C . VAL A 1 235 ? -2.294 3.883 16.460 1.00 97.88 235 VAL A C 1
ATOM 1777 O O . VAL A 1 235 ? -2.216 4.735 17.347 1.00 97.88 235 VAL A O 1
ATOM 1780 N N . LEU A 1 236 ? -1.632 2.725 16.549 1.00 96.75 236 LEU A N 1
ATOM 1781 C CA . LEU A 1 236 ? -0.751 2.405 17.680 1.00 96.75 236 LEU A CA 1
ATOM 1782 C C . LEU A 1 236 ? 0.495 3.301 17.730 1.00 96.75 236 LEU A C 1
ATOM 1784 O O . LEU A 1 236 ? 0.898 3.731 18.812 1.00 96.75 236 LEU A O 1
ATOM 1788 N N . THR A 1 237 ? 1.077 3.634 16.578 1.00 96.38 237 THR A N 1
ATOM 1789 C CA . THR A 1 237 ? 2.188 4.590 16.482 1.00 96.38 237 THR A CA 1
ATOM 1790 C C . THR A 1 237 ? 1.775 5.972 16.986 1.00 96.38 237 THR A C 1
ATOM 1792 O O . THR A 1 237 ? 2.522 6.580 17.754 1.00 96.38 237 THR A O 1
ATOM 1795 N N . LEU A 1 238 ? 0.581 6.451 16.622 1.00 96.88 238 LEU A N 1
ATOM 1796 C CA . LEU A 1 238 ? 0.036 7.712 17.129 1.00 96.88 238 LEU A CA 1
ATOM 1797 C C . LEU A 1 238 ? -0.195 7.658 18.640 1.00 96.88 238 LEU A C 1
ATOM 1799 O O . LEU A 1 238 ? 0.207 8.574 19.351 1.00 96.88 238 LEU A O 1
ATOM 1803 N N . LYS A 1 239 ? -0.765 6.562 19.153 1.00 96.00 239 LYS A N 1
ATOM 1804 C CA . LYS A 1 239 ? -0.937 6.343 20.598 1.00 96.00 239 LYS A CA 1
ATOM 1805 C C . LYS A 1 239 ? 0.384 6.455 21.364 1.00 96.00 239 LYS A C 1
ATOM 1807 O O . LYS A 1 239 ? 0.402 7.000 22.462 1.00 96.00 239 LYS A O 1
ATOM 1812 N N . ALA A 1 240 ? 1.478 5.950 20.800 1.00 95.25 240 ALA A N 1
ATOM 1813 C CA . ALA A 1 240 ? 2.803 6.048 21.409 1.00 95.25 240 ALA A CA 1
ATOM 1814 C C . ALA A 1 240 ? 3.431 7.453 21.298 1.00 95.25 240 ALA A C 1
ATOM 1816 O O . ALA A 1 240 ? 4.384 7.742 22.015 1.00 95.25 240 ALA A O 1
ATOM 1817 N N . ASN A 1 241 ? 2.915 8.322 20.421 1.00 96.31 241 ASN A N 1
ATOM 1818 C CA . ASN A 1 241 ? 3.463 9.652 20.134 1.00 96.31 241 ASN A CA 1
ATOM 1819 C C . ASN A 1 241 ? 2.344 10.715 20.024 1.00 96.31 241 ASN A C 1
ATOM 1821 O O . ASN A 1 241 ? 2.253 11.413 19.011 1.00 96.31 241 ASN A O 1
ATOM 1825 N N . PRO A 1 242 ? 1.469 10.864 21.039 1.00 95.69 242 PRO A N 1
ATOM 1826 C CA . PRO A 1 242 ? 0.235 11.642 20.909 1.00 95.69 242 PRO A CA 1
ATOM 1827 C C . PRO A 1 242 ? 0.480 13.150 20.775 1.00 95.69 242 PRO A C 1
ATOM 1829 O O . PRO A 1 242 ? -0.419 13.875 20.374 1.00 95.69 242 PRO A O 1
ATOM 1832 N N . THR A 1 243 ? 1.683 13.640 21.071 1.00 95.38 243 THR A N 1
ATOM 1833 C CA . THR A 1 243 ? 2.044 15.063 20.974 1.00 95.38 243 THR A CA 1
ATOM 1834 C C . THR A 1 243 ? 2.847 15.408 19.719 1.00 95.38 243 THR A C 1
ATOM 1836 O O . THR A 1 243 ? 3.102 16.582 19.467 1.00 95.38 243 THR A O 1
ATOM 1839 N N . THR A 1 244 ? 3.262 14.419 18.922 1.00 96.12 244 THR A N 1
ATOM 1840 C CA . THR A 1 244 ? 4.005 14.667 17.678 1.00 96.12 244 THR A CA 1
ATOM 1841 C C . THR A 1 244 ? 3.030 15.005 16.550 1.00 96.12 244 THR A C 1
ATOM 1843 O O . THR A 1 244 ? 2.151 14.186 16.281 1.00 96.12 244 THR A O 1
ATOM 1846 N N . PRO A 1 245 ? 3.169 16.146 15.850 1.00 95.56 245 PRO A N 1
ATOM 1847 C CA . PRO A 1 245 ? 2.306 16.483 14.718 1.00 95.56 245 PRO A CA 1
ATOM 1848 C C . PRO A 1 245 ? 2.209 15.346 13.690 1.00 95.56 245 PRO A C 1
ATOM 1850 O O . PRO A 1 245 ? 3.205 14.680 13.402 1.00 95.56 245 PRO A O 1
ATOM 1853 N N . ILE A 1 246 ? 1.009 15.101 13.153 1.00 94.31 246 ILE A N 1
ATOM 1854 C CA . ILE A 1 246 ? 0.716 13.964 12.256 1.00 94.31 246 ILE A CA 1
ATOM 1855 C C . ILE A 1 246 ? 1.642 13.941 11.031 1.00 94.31 246 ILE A C 1
ATOM 1857 O O . ILE A 1 246 ? 2.166 12.890 10.655 1.00 94.31 246 ILE A O 1
ATOM 1861 N N . ASP A 1 247 ? 1.880 15.104 10.433 1.00 92.12 247 ASP A N 1
ATOM 1862 C CA . ASP A 1 247 ? 2.767 15.297 9.287 1.00 92.12 247 ASP A CA 1
ATOM 1863 C C . ASP A 1 247 ? 4.234 14.985 9.607 1.00 92.12 247 ASP A C 1
ATOM 1865 O O . ASP A 1 247 ? 4.939 14.387 8.793 1.00 92.12 247 ASP A O 1
ATOM 1869 N N . GLN A 1 248 ? 4.691 15.292 10.818 1.00 94.81 248 GLN A N 1
ATOM 1870 C CA . GLN A 1 248 ? 6.021 14.911 11.284 1.00 94.81 248 GLN A CA 1
ATOM 1871 C C . GLN A 1 248 ? 6.092 13.418 11.614 1.00 94.81 248 GLN A C 1
ATOM 1873 O O . GLN A 1 248 ? 7.032 12.737 11.206 1.00 94.81 248 GLN A O 1
ATOM 1878 N N . LEU A 1 249 ? 5.091 12.878 12.311 1.00 96.06 249 LEU A N 1
ATOM 1879 C CA . LEU A 1 249 ? 5.095 11.498 12.791 1.00 96.06 249 LEU A CA 1
ATOM 1880 C C . LEU A 1 249 ? 5.129 10.489 11.639 1.00 96.06 249 LEU A C 1
ATOM 1882 O O . LEU A 1 249 ? 5.907 9.530 11.682 1.00 96.06 249 LEU A O 1
ATOM 1886 N N . PHE A 1 250 ? 4.317 10.716 10.604 1.00 95.31 250 PHE A N 1
ATOM 1887 C CA . PHE A 1 250 ? 4.167 9.803 9.467 1.00 95.31 250 PHE A CA 1
ATOM 1888 C C . PHE A 1 250 ? 5.054 10.147 8.264 1.00 95.31 250 PHE A C 1
ATOM 1890 O O . PHE A 1 250 ? 4.910 9.540 7.201 1.00 95.31 250 PHE A O 1
ATOM 1897 N N . THR A 1 251 ? 6.013 11.062 8.439 1.00 94.69 251 THR A N 1
ATOM 1898 C CA . THR A 1 251 ? 7.153 11.245 7.523 1.00 94.69 251 THR A CA 1
ATOM 1899 C C . THR A 1 251 ? 8.450 10.640 8.068 1.00 94.69 251 THR A C 1
ATOM 1901 O O . THR A 1 251 ? 9.465 10.621 7.373 1.00 94.69 251 THR A O 1
ATOM 1904 N N . ILE A 1 252 ? 8.438 10.076 9.284 1.00 94.75 252 ILE A N 1
ATOM 1905 C CA . ILE A 1 252 ? 9.560 9.295 9.818 1.00 94.75 252 ILE A CA 1
ATOM 1906 C C . ILE A 1 252 ? 9.602 7.933 9.103 1.00 94.75 252 ILE A C 1
ATOM 1908 O O . ILE A 1 252 ? 8.627 7.189 9.207 1.00 94.75 252 ILE A O 1
ATOM 1912 N N . PRO A 1 253 ? 10.730 7.531 8.478 1.00 91.25 253 PRO A N 1
ATOM 1913 C CA . PRO A 1 253 ? 10.828 6.318 7.658 1.00 91.25 253 PRO A CA 1
ATOM 1914 C C . PRO A 1 253 ? 10.227 5.043 8.274 1.00 91.25 253 PRO A C 1
ATOM 1916 O O . PRO A 1 253 ? 9.557 4.283 7.583 1.00 91.25 253 PRO A O 1
ATOM 1919 N N . ARG A 1 254 ? 10.423 4.826 9.583 1.00 90.69 254 ARG A N 1
ATOM 1920 C CA . ARG A 1 254 ? 9.937 3.632 10.303 1.00 90.69 254 ARG A CA 1
ATOM 1921 C C . ARG A 1 254 ? 8.425 3.617 10.569 1.00 90.69 254 ARG A C 1
ATOM 1923 O O . ARG A 1 254 ? 7.887 2.575 10.916 1.00 90.69 254 ARG A O 1
ATOM 1930 N N . ASN A 1 255 ? 7.760 4.764 10.440 1.00 92.62 255 ASN A N 1
ATOM 1931 C CA . ASN A 1 255 ? 6.343 4.935 10.758 1.00 92.62 255 ASN A CA 1
ATOM 1932 C C . ASN A 1 255 ? 5.451 4.917 9.507 1.00 92.62 255 ASN A C 1
ATOM 1934 O O . ASN A 1 255 ? 4.231 4.997 9.640 1.00 92.62 255 ASN A O 1
ATOM 1938 N N . LEU A 1 256 ? 6.025 4.849 8.299 1.00 89.69 256 LEU A N 1
ATOM 1939 C CA . LEU A 1 256 ? 5.246 4.912 7.066 1.00 89.69 256 LEU A CA 1
ATOM 1940 C C . LEU A 1 256 ? 4.421 3.631 6.841 1.00 89.69 256 LEU A C 1
ATOM 1942 O O . LEU A 1 256 ? 4.991 2.540 6.786 1.00 89.69 256 LEU A O 1
ATOM 1946 N N . PRO A 1 257 ? 3.107 3.756 6.577 1.00 84.31 257 PRO A N 1
ATOM 1947 C CA . PRO A 1 257 ? 2.244 2.636 6.190 1.00 84.31 257 PRO A CA 1
ATOM 1948 C C . PRO A 1 257 ? 2.673 1.917 4.902 1.00 84.31 257 PRO A C 1
ATOM 1950 O O . PRO A 1 257 ? 2.446 0.715 4.764 1.00 84.31 257 PRO A O 1
ATOM 1953 N N . THR A 1 258 ? 3.262 2.656 3.955 1.00 86.31 258 THR A N 1
ATOM 1954 C CA . THR A 1 258 ? 3.701 2.147 2.648 1.00 86.31 258 THR A CA 1
ATOM 1955 C C . THR A 1 258 ? 5.137 2.607 2.388 1.00 86.31 258 THR A C 1
ATOM 1957 O O . THR A 1 258 ? 5.344 3.720 1.907 1.00 86.31 258 THR A O 1
ATOM 1960 N N . PRO A 1 259 ? 6.151 1.792 2.725 1.00 88.38 259 PRO A N 1
ATOM 1961 C CA . PRO A 1 259 ? 7.543 2.233 2.674 1.00 88.38 259 PRO A CA 1
ATOM 1962 C C . PRO A 1 259 ? 8.115 2.276 1.253 1.00 88.38 259 PRO A C 1
ATOM 1964 O O . PRO A 1 259 ? 9.032 3.052 0.993 1.00 88.38 259 PRO A O 1
ATOM 1967 N N . ASN A 1 260 ? 7.583 1.464 0.334 1.00 90.19 260 ASN A N 1
ATOM 1968 C CA . ASN A 1 260 ? 8.084 1.341 -1.032 1.00 90.19 260 ASN A CA 1
ATOM 1969 C C . ASN A 1 260 ? 6.936 1.181 -2.028 1.00 90.19 260 ASN A C 1
ATOM 1971 O O . ASN A 1 260 ? 5.905 0.597 -1.692 1.00 90.19 260 ASN A O 1
ATOM 1975 N N . ILE A 1 261 ? 7.153 1.622 -3.269 1.00 90.19 261 ILE A N 1
ATOM 1976 C CA . ILE A 1 261 ? 6.295 1.259 -4.401 1.00 90.19 261 ILE A CA 1
ATOM 1977 C C . ILE A 1 261 ? 7.123 0.732 -5.580 1.00 90.19 261 ILE A C 1
ATOM 1979 O O . ILE A 1 261 ? 8.155 1.315 -5.915 1.00 90.19 261 ILE A O 1
ATOM 1983 N N . PRO A 1 262 ? 6.678 -0.350 -6.232 1.00 93.19 262 PRO A N 1
ATOM 1984 C CA . PRO A 1 262 ? 7.363 -0.915 -7.383 1.00 93.19 262 PRO A CA 1
ATOM 1985 C C . PRO A 1 262 ? 6.971 -0.233 -8.710 1.00 93.19 262 PRO A C 1
ATOM 1987 O O . PRO A 1 262 ? 5.844 0.251 -8.895 1.00 93.19 262 PRO A O 1
ATOM 1990 N N . ARG A 1 263 ? 7.905 -0.250 -9.661 1.00 94.12 263 ARG A N 1
ATOM 1991 C CA . ARG A 1 263 ? 7.721 -0.002 -11.103 1.00 94.12 263 ARG A CA 1
ATOM 1992 C C . ARG A 1 263 ? 8.472 -1.068 -11.891 1.00 94.12 263 ARG A C 1
ATOM 1994 O O . ARG A 1 263 ? 9.375 -1.696 -11.348 1.00 94.12 263 ARG A O 1
ATOM 2001 N N . ILE A 1 264 ? 8.136 -1.236 -13.162 1.00 95.25 264 ILE A N 1
ATOM 2002 C CA . ILE A 1 264 ? 8.817 -2.166 -14.069 1.00 95.25 264 ILE A CA 1
ATOM 2003 C C . ILE A 1 264 ? 9.393 -1.403 -15.256 1.00 95.25 264 ILE A C 1
ATOM 2005 O O . ILE A 1 264 ? 8.784 -0.454 -15.749 1.00 95.25 264 ILE A O 1
ATOM 2009 N N . ALA A 1 265 ? 10.575 -1.793 -15.716 1.00 96.00 265 ALA A N 1
ATOM 2010 C CA . ALA A 1 265 ? 11.089 -1.305 -16.985 1.00 96.00 265 ALA A CA 1
ATOM 2011 C C . ALA A 1 265 ? 10.249 -1.876 -18.134 1.00 96.00 265 ALA A C 1
ATOM 2013 O O . ALA A 1 265 ? 10.135 -3.091 -18.265 1.00 96.00 265 ALA A O 1
ATOM 2014 N N . VAL A 1 266 ? 9.697 -1.009 -18.980 1.00 95.44 266 VAL A N 1
ATOM 2015 C CA . VAL A 1 266 ? 8.967 -1.402 -20.204 1.00 95.44 266 VAL A CA 1
ATOM 2016 C C . VAL A 1 266 ? 9.822 -1.234 -21.461 1.00 95.44 266 VAL A C 1
ATOM 2018 O O . VAL A 1 266 ? 9.518 -1.798 -22.504 1.00 95.44 266 VAL A O 1
ATOM 2021 N N . ALA A 1 267 ? 10.929 -0.496 -21.354 1.00 95.94 267 ALA A N 1
ATOM 2022 C CA . ALA A 1 267 ? 11.924 -0.334 -22.405 1.00 95.94 267 ALA A CA 1
ATOM 2023 C C . ALA A 1 267 ? 13.344 -0.354 -21.818 1.00 95.94 267 ALA A C 1
ATOM 2025 O O . ALA A 1 267 ? 13.546 -0.144 -20.617 1.00 95.94 267 ALA A O 1
ATOM 2026 N N . SER A 1 268 ? 14.334 -0.613 -22.677 1.00 96.69 268 SER A N 1
ATOM 2027 C CA . SER A 1 268 ? 15.753 -0.524 -22.325 1.00 96.69 268 SER A CA 1
ATOM 2028 C C . SER A 1 268 ? 16.148 0.945 -22.193 1.00 96.69 268 SER A C 1
ATOM 2030 O O . SER A 1 268 ? 15.919 1.736 -23.108 1.00 96.69 268 SER A O 1
ATOM 2032 N N . SER A 1 269 ? 16.692 1.341 -21.043 1.00 95.75 269 SER A N 1
ATOM 2033 C CA . SER A 1 269 ? 17.061 2.732 -20.776 1.00 95.75 269 SER A CA 1
ATOM 2034 C C . SER A 1 269 ? 18.037 2.856 -19.609 1.00 95.75 269 SER A C 1
ATOM 2036 O O . SER A 1 269 ? 17.966 2.099 -18.642 1.00 95.75 269 SER A O 1
ATOM 2038 N N . THR A 1 270 ? 18.911 3.863 -19.638 1.00 93.81 270 THR A N 1
ATOM 2039 C CA . THR A 1 270 ? 19.673 4.309 -18.454 1.00 93.81 270 THR A CA 1
ATOM 2040 C C . THR A 1 270 ? 18.883 5.295 -17.586 1.00 93.81 270 THR A C 1
ATOM 2042 O O . THR A 1 270 ? 19.383 5.736 -16.550 1.00 93.81 270 THR A O 1
ATOM 2045 N N . CYS A 1 271 ? 17.648 5.622 -17.990 1.00 90.69 271 CYS A N 1
ATOM 2046 C CA . CYS A 1 271 ? 16.775 6.620 -17.374 1.00 90.69 271 CYS A CA 1
ATOM 2047 C C . CYS A 1 271 ? 17.447 7.996 -17.249 1.00 90.69 271 CYS A C 1
ATOM 2049 O O . CYS A 1 271 ? 17.403 8.601 -16.184 1.00 90.69 271 CYS A O 1
ATOM 2051 N N . GLY A 1 272 ? 18.100 8.468 -18.318 1.00 86.06 272 GLY A N 1
ATOM 2052 C CA . GLY A 1 272 ? 18.844 9.734 -18.300 1.00 86.06 272 GLY A CA 1
ATOM 2053 C C . GLY A 1 272 ? 20.080 9.656 -17.402 1.00 86.06 272 GLY A C 1
ATOM 2054 O O . GLY A 1 272 ? 20.246 10.464 -16.493 1.00 86.06 272 GLY A O 1
ATOM 2055 N N . ASP A 1 273 ? 20.897 8.618 -17.600 1.00 87.94 273 ASP A N 1
ATOM 2056 C CA . ASP A 1 273 ? 22.153 8.358 -16.876 1.00 87.94 273 ASP A CA 1
ATOM 2057 C C . ASP A 1 273 ? 22.024 8.133 -15.363 1.00 87.94 273 ASP A C 1
ATOM 2059 O O . ASP A 1 273 ? 23.026 8.099 -14.632 1.00 87.94 273 ASP A O 1
ATOM 2063 N N . LEU A 1 274 ? 20.801 7.919 -14.871 1.00 88.44 274 LEU A N 1
ATOM 2064 C CA . LEU A 1 274 ? 20.565 7.488 -13.496 1.00 88.44 274 LEU A CA 1
ATOM 2065 C C . LEU A 1 274 ? 21.208 6.121 -13.231 1.00 88.44 274 LEU A C 1
ATOM 2067 O O . LEU A 1 274 ? 21.748 5.898 -12.148 1.00 88.44 274 LEU A O 1
ATOM 2071 N N . LEU A 1 275 ? 21.211 5.231 -14.225 1.00 89.25 275 LEU A N 1
ATOM 2072 C CA . LEU A 1 275 ? 21.796 3.892 -14.130 1.00 89.25 275 LEU A CA 1
ATOM 2073 C C . LEU A 1 275 ? 23.181 3.824 -14.784 1.00 89.25 275 LEU A C 1
ATOM 2075 O O . LEU A 1 275 ? 23.552 4.661 -15.600 1.00 89.25 275 LEU A O 1
ATOM 2079 N N . ALA A 1 276 ? 24.000 2.852 -14.373 1.00 86.25 276 ALA A N 1
ATOM 2080 C CA . ALA A 1 276 ? 25.327 2.620 -14.971 1.00 86.25 276 ALA A CA 1
ATOM 2081 C C . ALA A 1 276 ? 25.247 1.837 -16.286 1.00 86.25 276 ALA A C 1
ATOM 2083 O O . ALA A 1 276 ? 26.089 1.994 -17.158 1.00 86.25 276 ALA A O 1
ATOM 2084 N N . TYR A 1 277 ? 24.226 0.997 -16.406 1.00 88.94 277 TYR A N 1
ATOM 2085 C CA . TYR A 1 277 ? 23.929 0.177 -17.568 1.00 88.94 277 TYR A CA 1
ATOM 2086 C C . TYR A 1 277 ? 22.404 0.105 -17.721 1.00 88.94 277 TYR A C 1
ATOM 2088 O O . TYR A 1 277 ? 21.689 0.324 -16.731 1.00 88.94 277 TYR A O 1
ATOM 2096 N N . PRO A 1 278 ? 21.891 -0.145 -18.938 1.00 94.38 278 PRO A N 1
ATOM 2097 C CA . PRO A 1 278 ? 20.466 -0.044 -19.211 1.00 94.38 278 PRO A CA 1
ATOM 2098 C C . PRO A 1 278 ? 19.631 -1.066 -18.432 1.00 94.38 278 PRO A C 1
ATOM 2100 O O . PRO A 1 278 ? 20.115 -2.115 -17.990 1.00 94.38 278 PRO A O 1
ATOM 2103 N N . THR A 1 279 ? 18.358 -0.738 -18.243 1.00 95.56 279 THR A N 1
ATOM 2104 C CA . THR A 1 279 ? 17.321 -1.675 -17.809 1.00 95.56 279 THR A CA 1
ATOM 2105 C C . THR A 1 279 ? 17.111 -2.793 -18.825 1.00 95.56 279 THR A C 1
ATOM 2107 O O . THR A 1 279 ? 17.366 -2.639 -20.018 1.00 95.56 279 THR A O 1
ATOM 2110 N N . VAL A 1 280 ? 16.582 -3.916 -18.351 1.00 94.31 280 VAL A N 1
ATOM 2111 C CA . VAL A 1 280 ? 16.076 -5.001 -19.184 1.00 94.31 280 VAL A CA 1
ATOM 2112 C C . VAL A 1 280 ? 14.543 -4.940 -19.164 1.00 94.31 280 VAL A C 1
ATOM 2114 O O . VAL A 1 280 ? 13.955 -5.070 -18.081 1.00 94.31 280 VAL A O 1
ATOM 2117 N N . PRO A 1 281 ? 13.883 -4.740 -20.323 1.00 94.81 281 PRO A N 1
ATOM 2118 C CA . PRO A 1 281 ? 12.425 -4.720 -20.413 1.00 94.81 281 PRO A CA 1
ATOM 2119 C C . PRO A 1 281 ? 11.794 -5.943 -19.752 1.00 94.81 281 PRO A C 1
ATOM 2121 O O . PRO A 1 281 ? 12.312 -7.056 -19.868 1.00 94.81 281 PRO A O 1
ATOM 2124 N N . ASN A 1 282 ? 10.687 -5.724 -19.047 1.00 92.81 282 ASN A N 1
ATOM 2125 C CA . ASN A 1 282 ? 9.876 -6.731 -18.363 1.00 92.81 282 ASN A CA 1
ATOM 2126 C C . ASN A 1 282 ? 10.608 -7.487 -17.240 1.00 92.81 282 ASN A C 1
ATOM 2128 O O . ASN A 1 282 ? 10.036 -8.394 -16.641 1.00 92.81 282 ASN A O 1
ATOM 2132 N N . LYS A 1 283 ? 11.862 -7.124 -16.929 1.00 92.56 283 LYS A N 1
ATOM 2133 C CA . LYS A 1 283 ? 12.680 -7.796 -15.911 1.00 92.56 283 LYS A CA 1
ATOM 2134 C C . LYS A 1 283 ? 13.148 -6.869 -14.803 1.00 92.56 283 LYS A C 1
ATOM 2136 O O . LYS A 1 283 ? 13.044 -7.239 -13.636 1.00 92.56 283 LYS A O 1
ATOM 2141 N N . THR A 1 284 ? 13.644 -5.681 -15.146 1.00 95.19 284 THR A N 1
ATOM 2142 C CA . THR A 1 284 ? 14.128 -4.739 -14.133 1.00 95.19 284 THR A CA 1
ATOM 2143 C C . THR A 1 284 ? 12.960 -4.146 -13.351 1.00 95.19 284 THR A C 1
ATOM 2145 O O . THR A 1 284 ? 12.085 -3.496 -13.929 1.00 95.19 284 THR A O 1
ATOM 2148 N N . ILE A 1 285 ? 12.974 -4.319 -12.030 1.00 95.69 285 ILE A N 1
ATOM 2149 C CA . ILE A 1 285 ? 12.009 -3.717 -11.108 1.00 95.69 285 ILE A CA 1
ATOM 2150 C C . ILE A 1 285 ? 12.655 -2.535 -10.397 1.00 95.69 285 ILE A C 1
ATOM 2152 O O . ILE A 1 285 ? 13.701 -2.669 -9.773 1.00 95.69 285 ILE A O 1
ATOM 2156 N N . PHE A 1 286 ? 12.013 -1.374 -10.428 1.00 95.81 286 PHE A N 1
ATOM 2157 C CA . PHE A 1 286 ? 12.407 -0.254 -9.582 1.00 95.81 286 PHE A CA 1
ATOM 2158 C C . PHE A 1 286 ? 11.622 -0.300 -8.276 1.00 95.81 286 PHE A C 1
ATOM 2160 O O . PHE A 1 286 ? 10.395 -0.248 -8.297 1.00 95.81 286 PHE A O 1
ATOM 2167 N N . LEU A 1 287 ? 12.314 -0.341 -7.141 1.00 94.38 287 LEU A N 1
ATOM 2168 C CA . LEU A 1 287 ? 11.731 -0.134 -5.820 1.00 94.38 287 LEU A CA 1
ATOM 2169 C C . LEU A 1 287 ? 11.958 1.319 -5.404 1.00 94.38 287 LEU A C 1
ATOM 2171 O O . LEU A 1 287 ? 13.064 1.722 -5.040 1.00 94.38 287 LEU A O 1
ATOM 2175 N N . LEU A 1 288 ? 10.898 2.119 -5.486 1.00 94.81 288 LEU A N 1
ATOM 2176 C CA . LEU A 1 288 ? 10.919 3.531 -5.119 1.00 94.81 288 LEU A CA 1
ATOM 2177 C C . LEU A 1 288 ? 10.687 3.646 -3.608 1.00 94.81 288 LEU A C 1
ATOM 2179 O O . LEU A 1 288 ? 9.583 3.363 -3.136 1.00 94.81 288 LEU A O 1
ATOM 2183 N N . SER A 1 289 ? 11.712 4.053 -2.858 1.00 94.38 289 SER A N 1
ATOM 2184 C CA . SER A 1 289 ? 11.655 4.200 -1.399 1.00 94.38 289 SER A CA 1
ATOM 2185 C C . SER A 1 289 ? 10.915 5.475 -1.013 1.00 94.38 289 SER A C 1
ATOM 2187 O O . SER A 1 289 ? 11.473 6.575 -0.953 1.00 94.38 289 SER A O 1
ATOM 2189 N N . LEU A 1 290 ? 9.630 5.307 -0.720 1.00 93.31 290 LEU A N 1
ATOM 2190 C CA . LEU A 1 290 ? 8.769 6.362 -0.207 1.00 93.31 290 LEU A CA 1
ATOM 2191 C C . LEU A 1 290 ? 9.177 6.786 1.204 1.00 93.31 290 LEU A C 1
ATOM 2193 O O . LEU A 1 290 ? 9.124 7.968 1.521 1.00 93.31 290 LEU A O 1
ATOM 2197 N N . ALA A 1 291 ? 9.653 5.846 2.023 1.00 92.50 291 ALA A N 1
ATOM 2198 C CA . ALA A 1 291 ? 10.158 6.123 3.366 1.00 92.50 291 ALA A CA 1
ATOM 2199 C C . ALA A 1 291 ? 11.353 7.082 3.353 1.00 92.50 291 ALA A C 1
ATOM 2201 O O . ALA A 1 291 ? 11.357 8.072 4.088 1.00 92.50 291 ALA A O 1
ATOM 2202 N N . SER A 1 292 ? 12.338 6.837 2.484 1.00 93.56 292 SER A N 1
ATOM 2203 C CA . SER A 1 292 ? 13.477 7.747 2.317 1.00 93.56 292 SER A CA 1
ATOM 2204 C C . SER A 1 292 ? 13.023 9.111 1.799 1.00 93.56 292 SER A C 1
ATOM 2206 O O . SER A 1 292 ? 13.467 10.139 2.310 1.00 93.56 292 SER A O 1
ATOM 2208 N N . ALA A 1 293 ? 12.106 9.129 0.827 1.00 94.56 293 ALA A N 1
ATOM 2209 C CA . ALA A 1 293 ? 11.635 10.369 0.232 1.00 94.56 293 ALA A CA 1
ATOM 2210 C C . ALA A 1 293 ? 10.820 11.229 1.207 1.00 94.56 293 ALA A C 1
ATOM 2212 O O . ALA A 1 293 ? 11.109 12.414 1.354 1.00 94.56 293 ALA A O 1
ATOM 2213 N N . ALA A 1 294 ? 9.873 10.631 1.935 1.00 94.06 294 ALA A N 1
ATOM 2214 C CA . ALA A 1 294 ? 9.091 11.303 2.969 1.00 94.06 294 ALA A CA 1
ATOM 2215 C C . ALA A 1 294 ? 9.991 11.878 4.068 1.00 94.06 294 ALA A C 1
ATOM 2217 O O . ALA A 1 294 ? 9.822 13.032 4.457 1.00 94.06 294 ALA A O 1
ATOM 2218 N N . GLY A 1 295 ? 10.990 11.108 4.517 1.00 93.38 295 GLY A N 1
ATOM 2219 C CA . GLY A 1 295 ? 11.944 11.552 5.529 1.00 93.38 295 GLY A CA 1
ATOM 2220 C C . GLY A 1 295 ? 12.791 12.742 5.079 1.00 93.38 295 GLY A C 1
ATOM 2221 O O . GLY A 1 295 ? 13.035 13.643 5.888 1.00 93.38 295 GLY A O 1
ATOM 2222 N N . ALA A 1 296 ? 13.199 12.753 3.805 1.00 93.81 296 ALA A N 1
ATOM 2223 C CA . ALA A 1 296 ? 14.004 13.812 3.202 1.00 93.81 296 ALA A CA 1
ATOM 2224 C C . ALA A 1 296 ? 13.204 15.093 2.928 1.00 93.81 296 ALA A C 1
ATOM 2226 O O . ALA A 1 296 ? 13.720 16.183 3.146 1.00 93.81 296 ALA A O 1
ATOM 2227 N N . THR A 1 297 ? 11.955 14.982 2.464 1.00 93.94 297 THR A N 1
ATOM 2228 C CA . THR A 1 297 ? 11.143 16.154 2.086 1.00 93.94 297 THR A CA 1
ATOM 2229 C C . THR A 1 297 ? 10.167 16.606 3.164 1.00 93.94 297 THR A C 1
ATOM 2231 O O . THR A 1 297 ? 9.486 17.604 2.958 1.00 93.94 297 THR A O 1
ATOM 2234 N N . LYS A 1 298 ? 10.014 15.843 4.255 1.00 92.62 298 LYS A N 1
ATOM 2235 C CA . LYS A 1 298 ? 8.980 16.053 5.287 1.00 92.62 298 LYS A CA 1
ATOM 2236 C C . LYS A 1 298 ? 7.572 16.188 4.700 1.00 92.62 298 LYS A C 1
ATOM 2238 O O . LYS A 1 298 ? 6.763 16.976 5.169 1.00 92.62 298 LYS A O 1
ATOM 2243 N N . SER A 1 299 ? 7.279 15.424 3.646 1.00 89.88 299 SER A N 1
ATOM 2244 C CA . SER A 1 299 ? 6.007 15.529 2.927 1.00 89.88 299 SER A CA 1
ATOM 2245 C C . SER A 1 299 ? 5.182 14.259 3.058 1.00 89.88 299 SER A C 1
ATOM 2247 O O . SER A 1 299 ? 5.614 13.189 2.621 1.00 89.88 299 SER A O 1
ATOM 2249 N N . LEU A 1 300 ? 3.948 14.407 3.553 1.00 89.44 300 LEU A N 1
ATOM 2250 C CA . LEU A 1 300 ? 2.946 13.339 3.553 1.00 89.44 300 LEU A CA 1
ATOM 2251 C C . LEU A 1 300 ? 2.578 12.874 2.140 1.00 89.44 300 LEU A C 1
ATOM 2253 O O . LEU A 1 300 ? 2.029 11.789 1.991 1.00 89.44 300 LEU A O 1
ATOM 2257 N N . PHE A 1 301 ? 2.905 13.633 1.087 1.00 89.75 301 PHE A N 1
ATOM 2258 C CA . PHE A 1 301 ? 2.750 13.156 -0.288 1.00 89.75 301 PHE A CA 1
ATOM 2259 C C . PHE A 1 301 ? 3.389 11.772 -0.474 1.00 89.75 301 PHE A C 1
ATOM 2261 O O . PHE A 1 301 ? 2.720 10.858 -0.954 1.00 89.75 301 PHE A O 1
ATOM 2268 N N . TYR A 1 302 ? 4.630 11.598 0.001 1.00 91.44 302 TYR A N 1
ATOM 2269 C CA . TYR A 1 302 ? 5.351 10.331 -0.111 1.00 91.44 302 TYR A CA 1
ATOM 2270 C C . TYR A 1 302 ? 4.802 9.238 0.815 1.00 91.44 302 TYR A C 1
ATOM 2272 O O . TYR A 1 302 ? 4.924 8.064 0.497 1.00 91.44 302 TYR A O 1
ATOM 2280 N N . THR A 1 303 ? 4.104 9.580 1.898 1.00 89.44 303 THR A N 1
ATOM 2281 C CA . THR A 1 303 ? 3.410 8.599 2.757 1.00 89.44 303 THR A CA 1
ATOM 2282 C C . THR A 1 303 ? 2.269 7.886 2.021 1.00 89.44 303 THR A C 1
ATOM 2284 O O . THR A 1 303 ? 1.946 6.737 2.328 1.00 89.44 303 THR A O 1
ATOM 2287 N N . PHE A 1 304 ? 1.687 8.544 1.016 1.00 89.94 304 PHE A N 1
ATOM 2288 C CA . PHE A 1 304 ? 0.499 8.092 0.290 1.00 89.94 304 PHE A CA 1
ATOM 2289 C C . PHE A 1 304 ? 0.765 7.765 -1.188 1.00 89.94 304 PHE A C 1
ATOM 2291 O O . PHE A 1 304 ? -0.170 7.650 -1.986 1.00 89.94 304 PHE A O 1
ATOM 2298 N N . GLY A 1 305 ? 2.036 7.582 -1.555 1.00 88.44 305 GLY A N 1
ATOM 2299 C CA . GLY A 1 305 ? 2.468 7.203 -2.897 1.00 88.44 305 GLY A CA 1
ATOM 2300 C C . GLY A 1 305 ? 3.463 8.192 -3.492 1.00 88.44 305 GLY A C 1
ATOM 2301 O O . GLY A 1 305 ? 4.122 8.945 -2.795 1.00 88.44 305 GLY A O 1
ATOM 2302 N N . SER A 1 306 ? 3.609 8.185 -4.811 1.00 84.62 306 SER A N 1
ATOM 2303 C CA . SER A 1 306 ? 4.390 9.208 -5.526 1.00 84.62 306 SER A CA 1
ATOM 2304 C C . SER A 1 306 ? 3.901 9.430 -6.958 1.00 84.62 306 SER A C 1
ATOM 2306 O O . SER A 1 306 ? 4.623 9.977 -7.788 1.00 84.62 306 SER A O 1
ATOM 2308 N N . GLY A 1 307 ? 2.690 8.949 -7.258 1.00 78.00 307 GLY A N 1
ATOM 2309 C CA . GLY A 1 307 ? 2.096 8.975 -8.590 1.00 78.00 307 GLY A CA 1
ATOM 2310 C C . GLY A 1 307 ? 1.350 10.270 -8.902 1.00 78.00 307 GLY A C 1
ATOM 2311 O O . GLY A 1 307 ? 1.340 11.219 -8.120 1.00 78.00 307 GLY A O 1
ATOM 2312 N N . THR A 1 308 ? 0.702 10.276 -10.064 1.00 82.19 308 THR A N 1
ATOM 2313 C CA . THR A 1 308 ? -0.159 11.369 -10.523 1.00 82.19 308 THR A CA 1
ATOM 2314 C C . THR A 1 308 ? -1.439 11.473 -9.679 1.00 82.19 308 THR A C 1
ATOM 2316 O O . THR A 1 308 ? -1.798 10.502 -8.997 1.00 82.19 308 THR A O 1
ATOM 2319 N N . PRO A 1 309 ? -2.152 12.616 -9.704 1.00 82.62 309 PRO A N 1
ATOM 2320 C CA . PRO A 1 309 ? -3.372 12.806 -8.920 1.00 82.62 309 PRO A CA 1
ATOM 2321 C C . PRO A 1 309 ? -4.406 11.689 -9.104 1.00 82.62 309 PRO A C 1
ATOM 2323 O O . PRO A 1 309 ? -4.949 11.210 -8.110 1.00 82.62 309 PRO A O 1
ATOM 2326 N N . GLU A 1 310 ? -4.585 11.185 -10.327 1.00 84.56 310 GLU A N 1
ATOM 2327 C CA . GLU A 1 310 ? -5.586 10.171 -10.702 1.00 84.56 310 GLU A CA 1
ATOM 2328 C C . GLU A 1 310 ? -5.314 8.800 -10.071 1.00 84.56 310 GLU A C 1
ATOM 2330 O O . GLU A 1 310 ? -6.191 7.943 -10.037 1.00 84.56 310 GLU A O 1
ATOM 2335 N N . ARG A 1 311 ? -4.093 8.574 -9.574 1.00 83.56 311 ARG A N 1
ATOM 2336 C CA . ARG A 1 311 ? -3.649 7.296 -8.990 1.00 83.56 311 ARG A CA 1
ATOM 2337 C C . ARG A 1 311 ? -2.995 7.461 -7.620 1.00 83.56 311 ARG A C 1
ATOM 2339 O O . ARG A 1 311 ? -2.441 6.507 -7.076 1.00 83.56 311 ARG A O 1
ATOM 2346 N N . SER A 1 312 ? -3.046 8.671 -7.070 1.00 85.44 312 SER A N 1
ATOM 2347 C CA . SER A 1 312 ? -2.683 8.947 -5.682 1.00 85.44 312 SER A CA 1
ATOM 2348 C C . SER A 1 312 ? -3.650 8.234 -4.735 1.00 85.44 312 SER A C 1
ATOM 2350 O O . SER A 1 312 ? -4.825 8.060 -5.067 1.00 85.44 312 SER A O 1
ATOM 2352 N N . CYS A 1 313 ? -3.177 7.830 -3.554 1.00 91.00 313 CYS A N 1
ATOM 2353 C CA . CYS A 1 313 ? -4.023 7.133 -2.591 1.00 91.00 313 CYS A CA 1
ATOM 2354 C C . CYS A 1 313 ? -5.212 8.010 -2.166 1.00 91.00 313 CYS A C 1
ATOM 2356 O O . CYS A 1 313 ? -5.039 9.062 -1.548 1.00 91.00 313 CYS A O 1
ATOM 2358 N N . ALA A 1 314 ? -6.428 7.553 -2.475 1.00 92.75 314 ALA A N 1
ATOM 2359 C CA . ALA A 1 314 ? -7.670 8.229 -2.108 1.00 92.75 314 ALA A CA 1
ATOM 2360 C C . ALA A 1 314 ? -7.917 8.253 -0.587 1.00 92.75 314 ALA A C 1
ATOM 2362 O O . ALA A 1 314 ? -8.719 9.054 -0.119 1.00 92.75 314 ALA A O 1
ATOM 2363 N N . PHE A 1 315 ? -7.207 7.416 0.180 1.00 94.38 315 PHE A N 1
ATOM 2364 C CA . PHE A 1 315 ? -7.328 7.312 1.635 1.00 94.38 315 PHE A CA 1
ATOM 2365 C C . PHE A 1 315 ? -6.677 8.468 2.404 1.00 94.38 315 PHE A C 1
ATOM 2367 O O . PHE A 1 315 ? -6.993 8.670 3.574 1.00 94.38 315 PHE A O 1
ATOM 2374 N N . LYS A 1 316 ? -5.789 9.245 1.765 1.00 93.50 316 LYS A N 1
ATOM 2375 C CA . LYS A 1 316 ? -5.024 10.313 2.428 1.00 93.50 316 LYS A CA 1
ATOM 2376 C C . LYS A 1 316 ? -5.904 11.292 3.233 1.00 93.50 316 LYS A C 1
ATOM 2378 O O . LYS A 1 316 ? -5.615 11.459 4.415 1.00 93.50 316 LYS A O 1
ATOM 2383 N N . PRO A 1 317 ? -6.971 11.899 2.670 1.00 94.75 317 PRO A N 1
ATOM 2384 C CA . PRO A 1 317 ? -7.762 12.883 3.411 1.00 94.75 317 PRO A CA 1
ATOM 2385 C C . PRO A 1 317 ? -8.471 12.276 4.626 1.00 94.75 317 PRO A C 1
ATOM 2387 O O . PRO A 1 317 ? -8.475 12.874 5.698 1.00 94.75 317 PRO A O 1
ATOM 2390 N N . PHE A 1 318 ? -9.016 11.061 4.478 1.00 97.12 318 PHE A N 1
ATOM 2391 C CA . PHE A 1 318 ? -9.628 10.330 5.589 1.00 97.12 318 PHE A CA 1
ATOM 2392 C C . PHE A 1 318 ? -8.602 10.055 6.697 1.00 97.12 318 PHE A C 1
ATOM 2394 O O . PHE A 1 318 ? -8.876 10.309 7.866 1.00 97.12 318 PHE A O 1
ATOM 2401 N N . PHE A 1 319 ? -7.406 9.580 6.332 1.00 96.69 319 PHE A N 1
ATOM 2402 C CA . PHE A 1 319 ? -6.332 9.318 7.287 1.00 96.69 319 PHE A CA 1
ATOM 2403 C C . PHE A 1 319 ? -5.948 10.576 8.069 1.00 96.69 319 PHE A C 1
ATOM 2405 O O . PHE A 1 319 ? -5.848 10.517 9.291 1.00 96.69 319 PHE A O 1
ATOM 2412 N N . GLU A 1 320 ? -5.716 11.697 7.381 1.00 95.88 320 GLU A N 1
ATOM 2413 C CA . GLU A 1 320 ? -5.285 12.951 8.009 1.00 95.88 320 GLU A CA 1
ATOM 2414 C C . GLU A 1 320 ? -6.337 13.468 8.997 1.00 95.88 320 GLU A C 1
ATOM 2416 O O . GLU A 1 320 ? -5.995 13.787 10.138 1.00 95.88 320 GLU A O 1
ATOM 2421 N N . ALA A 1 321 ? -7.612 13.475 8.595 1.00 97.62 321 ALA A N 1
ATOM 2422 C CA . ALA A 1 321 ? -8.713 13.894 9.454 1.00 97.62 321 ALA A CA 1
ATOM 2423 C C . ALA A 1 321 ? -8.854 12.978 10.681 1.00 97.62 321 ALA A C 1
ATOM 2425 O O . ALA A 1 321 ? -8.831 13.451 11.817 1.00 97.62 321 ALA A O 1
ATOM 2426 N N . PHE A 1 322 ? -8.922 11.659 10.466 1.00 98.38 322 PHE A N 1
ATOM 2427 C CA . PHE A 1 322 ? -9.090 10.690 11.549 1.00 98.38 322 PHE A CA 1
ATOM 2428 C C . PHE A 1 322 ? -7.923 10.718 12.538 1.00 98.38 322 PHE A C 1
ATOM 2430 O O . PHE A 1 322 ? -8.133 10.737 13.748 1.00 98.38 322 PHE A O 1
ATOM 2437 N N . MET A 1 323 ? -6.682 10.746 12.043 1.00 97.88 323 MET A N 1
ATOM 2438 C CA . MET A 1 323 ? -5.496 10.785 12.900 1.00 97.88 323 MET A CA 1
ATOM 2439 C C . MET A 1 323 ? -5.409 12.091 13.687 1.00 97.88 323 MET A C 1
ATOM 2441 O O . MET A 1 323 ? -5.008 12.059 14.846 1.00 97.88 323 MET A O 1
ATOM 2445 N N . SER A 1 324 ? -5.814 13.223 13.103 1.00 97.94 324 SER A N 1
ATOM 2446 C CA . SER A 1 324 ? -5.870 14.499 13.822 1.00 97.94 324 SER A CA 1
ATOM 2447 C C . SER A 1 324 ? -6.883 14.462 14.968 1.00 97.94 324 SER A C 1
ATOM 2449 O O . SER A 1 324 ? -6.562 14.858 16.089 1.00 97.94 324 SER A O 1
ATOM 2451 N N . ASP A 1 325 ? -8.088 13.945 14.733 1.00 98.50 325 ASP A N 1
ATOM 2452 C CA . ASP A 1 325 ? -9.118 13.897 15.774 1.00 98.50 325 ASP A CA 1
ATOM 2453 C C . ASP A 1 325 ? -8.803 12.854 16.847 1.00 98.50 325 ASP A C 1
ATOM 2455 O O . ASP A 1 325 ? -8.934 13.132 18.042 1.00 98.50 325 ASP A O 1
ATOM 2459 N N . LEU A 1 326 ? -8.279 11.692 16.448 1.00 98.50 326 LEU A N 1
ATOM 2460 C CA . LEU A 1 326 ? -7.771 10.694 17.383 1.00 98.50 326 LEU A CA 1
ATOM 2461 C C . LEU A 1 326 ? -6.623 11.246 18.226 1.00 98.50 326 LEU A C 1
ATOM 2463 O O . LEU A 1 326 ? -6.580 11.000 19.428 1.00 98.50 326 LEU A O 1
ATOM 2467 N N . GLN A 1 327 ? -5.716 12.024 17.637 1.00 98.12 327 GLN A N 1
ATOM 2468 C CA . GLN A 1 327 ? -4.643 12.676 18.376 1.00 98.12 327 GLN A CA 1
ATOM 2469 C C . GLN A 1 327 ? -5.192 13.606 19.461 1.00 98.12 327 GLN A C 1
ATOM 2471 O O . GLN A 1 327 ? -4.793 13.489 20.621 1.00 98.12 327 GLN A O 1
ATOM 2476 N N . LYS A 1 328 ? -6.131 14.493 19.106 1.00 97.88 328 LYS A N 1
ATOM 2477 C CA . LYS A 1 328 ? -6.778 15.403 20.064 1.00 97.88 328 LYS A CA 1
ATOM 2478 C C . LYS A 1 328 ? -7.443 14.624 21.194 1.00 97.88 328 LYS A C 1
ATOM 2480 O O . LYS A 1 328 ? -7.264 14.967 22.359 1.00 97.88 328 LYS A O 1
ATOM 2485 N N . GLU A 1 329 ? -8.158 13.551 20.865 1.00 98.00 329 GLU A N 1
ATOM 2486 C CA . GLU A 1 329 ? -8.840 12.715 21.852 1.00 98.00 329 GLU A CA 1
ATOM 2487 C C . GLU A 1 329 ? -7.855 11.998 22.788 1.00 98.00 329 GLU A C 1
ATOM 2489 O O . GLU A 1 329 ? -8.051 11.951 24.006 1.00 98.00 329 GLU A O 1
ATOM 2494 N N . LEU A 1 330 ? -6.750 11.487 22.242 1.00 96.12 330 LEU A N 1
ATOM 2495 C CA . LEU A 1 330 ? -5.687 10.862 23.022 1.00 96.12 330 LEU A CA 1
ATOM 2496 C C . LEU A 1 330 ? -4.972 11.860 23.935 1.00 96.12 330 LEU A C 1
ATOM 2498 O O . LEU A 1 330 ? -4.601 11.475 25.039 1.00 96.12 330 LEU A O 1
ATOM 2502 N N . VAL A 1 331 ? -4.798 13.116 23.524 1.00 95.56 331 VAL A N 1
ATOM 2503 C CA . VAL A 1 331 ? -4.248 14.168 24.393 1.00 95.56 331 VAL A CA 1
ATOM 2504 C C . VAL A 1 331 ? -5.257 14.549 25.479 1.00 95.56 331 VAL A C 1
ATOM 2506 O O . VAL A 1 331 ? -4.906 14.568 26.658 1.00 95.56 331 VAL A O 1
ATOM 2509 N N . ARG A 1 332 ? -6.525 14.774 25.108 1.00 94.81 332 ARG A N 1
ATOM 2510 C CA . ARG A 1 332 ? -7.611 15.185 26.014 1.00 94.81 332 ARG A CA 1
ATOM 2511 C C . ARG A 1 332 ? -7.799 14.224 27.181 1.00 94.81 332 ARG A C 1
ATOM 2513 O O . ARG A 1 332 ? -7.978 14.651 28.315 1.00 94.81 332 ARG A O 1
ATOM 2520 N N . GLN A 1 333 ? -7.768 12.924 26.912 1.00 89.31 333 GLN A N 1
ATOM 2521 C CA . GLN A 1 333 ? -7.978 11.914 27.944 1.00 89.31 333 GLN A CA 1
ATOM 2522 C C . GLN A 1 333 ? -6.728 11.682 28.845 1.00 89.31 333 GLN A C 1
ATOM 2524 O O . GLN A 1 333 ? -6.781 10.823 29.724 1.00 89.31 333 GLN A O 1
ATOM 2529 N N . GLY A 1 334 ? -5.595 12.378 28.638 1.00 81.69 334 GLY A N 1
ATOM 2530 C CA . GLY A 1 334 ? -4.382 12.301 29.485 1.00 81.69 334 GLY A CA 1
ATOM 2531 C C . GLY A 1 334 ? -3.652 10.942 29.465 1.00 81.69 334 GLY A C 1
ATOM 2532 O O . GLY A 1 334 ? -4.120 10.008 28.831 1.00 81.69 334 GLY A O 1
ATOM 2533 N N . PRO A 1 335 ? -2.491 10.749 30.110 1.00 75.19 335 PRO A N 1
ATOM 2534 C CA . PRO A 1 335 ? -1.866 9.422 30.166 1.00 75.19 335 PRO A CA 1
ATOM 2535 C C . PRO A 1 335 ? -2.813 8.388 30.814 1.00 75.19 335 PRO A C 1
ATOM 2537 O O . PRO A 1 335 ? -3.601 8.757 31.688 1.00 75.19 335 PRO A O 1
ATOM 2540 N N . PRO A 1 336 ? -2.771 7.099 30.416 1.00 64.56 336 PRO A N 1
ATOM 2541 C CA . PRO A 1 336 ? -3.538 6.070 31.112 1.00 64.56 336 PRO A CA 1
ATOM 2542 C C . PRO A 1 336 ? -3.156 6.083 32.596 1.00 64.56 336 PRO A C 1
ATOM 2544 O O . PRO A 1 336 ? -1.969 6.165 32.923 1.00 64.56 336 PRO A O 1
ATOM 2547 N N . ALA A 1 337 ? -4.154 6.029 33.484 1.00 61.78 337 ALA A N 1
ATOM 2548 C CA . ALA A 1 337 ? -3.915 5.968 34.921 1.00 61.78 337 ALA A CA 1
ATOM 2549 C C . ALA A 1 337 ? -2.919 4.835 35.206 1.00 61.78 337 ALA A C 1
ATOM 2551 O O . ALA A 1 337 ? -3.135 3.697 34.776 1.00 61.78 337 ALA A O 1
ATOM 2552 N N . LYS A 1 338 ? -1.801 5.150 35.877 1.00 57.78 338 LYS A N 1
ATOM 2553 C CA . LYS A 1 338 ? -0.865 4.117 36.332 1.00 57.78 338 LYS A CA 1
ATOM 2554 C C . L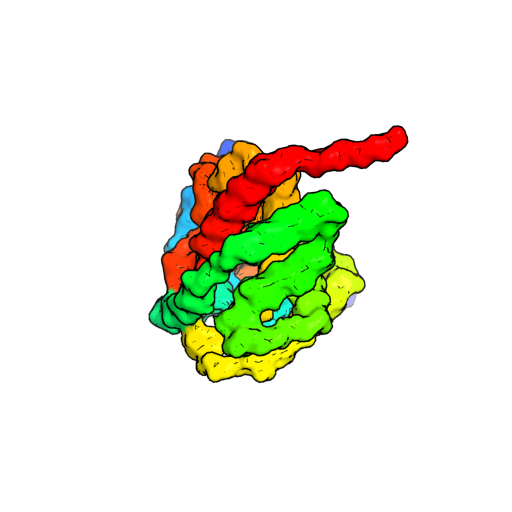YS A 1 338 ? -1.681 3.152 37.189 1.00 57.78 338 LYS A C 1
ATOM 2556 O O . LYS A 1 338 ? -2.295 3.591 38.159 1.00 57.78 338 LYS A O 1
ATOM 2561 N N . LYS A 1 339 ? -1.729 1.867 36.818 1.00 51.62 339 LYS A N 1
ATOM 2562 C CA . LYS A 1 339 ? -2.265 0.843 37.720 1.00 51.62 339 LYS A CA 1
ATOM 2563 C C . LYS A 1 339 ? -1.465 0.961 39.015 1.00 51.62 339 LYS A C 1
ATOM 2565 O O . LYS A 1 339 ? -0.241 0.856 38.963 1.00 51.62 339 LYS A O 1
ATOM 2570 N N . ALA A 1 340 ? -2.142 1.261 40.122 1.00 45.72 340 ALA A N 1
ATOM 2571 C CA . ALA A 1 340 ? -1.549 1.094 41.437 1.00 45.72 340 ALA A CA 1
ATOM 2572 C C . ALA A 1 340 ? -1.139 -0.381 41.531 1.00 45.72 340 ALA A C 1
ATOM 2574 O O . ALA A 1 340 ? -1.978 -1.258 41.309 1.00 45.72 340 ALA A O 1
ATOM 2575 N N . VAL A 1 341 ? 0.164 -0.610 41.681 1.00 51.03 341 VAL A N 1
ATOM 2576 C CA . VAL A 1 341 ? 0.738 -1.928 41.969 1.00 51.03 341 VAL A CA 1
ATOM 2577 C C . VAL A 1 341 ? 0.482 -2.223 43.434 1.00 51.03 341 VAL A C 1
ATOM 2579 O O . VAL A 1 341 ? 0.672 -1.284 44.239 1.00 51.03 341 VAL A O 1
#